Protein AF-A0A191ZHL1-F1 (afdb_monomer)

Foldseek 3Di:
DFWDDPLPAAKKWWCWKQFPVRDIDRAWTWIWHDARFKIKIWTQHHPADDDDLPDQLQPDDPVNVVRLLPIWIFMGGWDDDPQKIFDDGPFIQDDDDPDGFIWGWDDPDSFWIWTAHDVGGMIIIMGGDDDWPSLAWWWKWWDDDPQAWTKIWIDTDFKIKMKTWDDDFSPNDDDDPDDDDDPPDRSRGIKIFMDTQEAPQGQATCDISDPNCHRPHQAPQKDFDDAAQDKDAGDPPHPQDDVPTIMHIHHGSDDRISHNPD

Nearest PDB structures (foldseek):
  4qrl-assembly1_A  TM=6.773E-01  e=3.150E-03  Bacteroides uniformis ATCC 8492
  2c39-assembly4_X  TM=4.948E-01  e=1.816E+00  Saccharolobus solfataricus
  2c39-assembly2_H  TM=5.019E-01  e=2.476E+00  Saccharolobus solfataricus
  9g8n-assembly1_G  TM=4.646E-01  e=3.942E+00  Homo sapiens

Secondary structure (DSSP, 8-state):
-PPPPGGG-EEEEEEEEEETT--EE--SEEEEEE-SS-EEEEEE-SS-----TT--GGG--HHHHHHHHT-EEEEEEEEEETTEEEEEEEEESS---SS--EEEEEESSSSEEEEEESSS-EEEEEEE-S---TTSEEEEEEPP-SSPPPEEEEEETTEEEEEEE-SS-B------SSS-------B--EEEEEEE--TTS-SEEEEESSGGGTTSBSS-SSB--PPTT-EE-PPTT-TT--TT--EEEEEE-S-SSB-S--

Organism: NCBI:txid1860122

Radius of gyration: 18.6 Å; Cα contacts (8 Å, |Δi|>4): 633; chains: 1; bounding box: 48×43×50 Å

Mean predicted aligned error: 7.88 Å

Structure (mmCIF, N/CA/C/O backbone):
data_AF-A0A191ZHL1-F1
#
_entry.id   AF-A0A191ZHL1-F1
#
loop_
_atom_site.group_PDB
_atom_site.id
_atom_site.type_symbol
_atom_site.label_atom_id
_atom_site.label_alt_id
_atom_site.label_comp_id
_atom_site.label_asym_id
_atom_site.label_entity_id
_atom_site.label_seq_id
_atom_site.pdbx_PDB_ins_code
_atom_site.Cartn_x
_atom_site.Cartn_y
_atom_site.Cartn_z
_atom_site.occupancy
_atom_site.B_iso_or_equiv
_atom_site.auth_seq_id
_atom_site.auth_comp_id
_atom_site.auth_asym_id
_atom_site.auth_atom_id
_atom_site.pdbx_PDB_model_num
ATOM 1 N N . MET A 1 1 ? -19.249 8.815 2.182 1.00 55.12 1 MET A N 1
ATOM 2 C CA . MET A 1 1 ? -18.438 7.688 1.684 1.00 55.12 1 MET A CA 1
ATOM 3 C C . MET A 1 1 ? -18.992 6.429 2.316 1.00 55.12 1 MET A C 1
ATOM 5 O O . MET A 1 1 ? -19.194 6.432 3.526 1.00 55.12 1 MET A O 1
ATOM 9 N N . SER A 1 2 ? -19.347 5.429 1.512 1.00 72.56 2 SER A N 1
ATOM 10 C CA . SER A 1 2 ? -19.652 4.084 2.009 1.00 72.56 2 SER A CA 1
ATOM 11 C C . SER A 1 2 ? -18.360 3.430 2.483 1.00 72.56 2 SER A C 1
ATOM 13 O O . SER A 1 2 ? -17.308 3.653 1.893 1.00 72.56 2 SER A O 1
ATOM 15 N N . MET A 1 3 ? -18.436 2.657 3.563 1.00 87.81 3 MET A N 1
ATOM 16 C CA . MET A 1 3 ? -17.301 1.851 4.006 1.00 87.81 3 MET A CA 1
ATOM 17 C C . MET A 1 3 ? -17.043 0.732 2.998 1.00 87.81 3 MET A C 1
ATOM 19 O O . MET A 1 3 ? -17.987 0.098 2.521 1.00 87.81 3 MET A O 1
ATOM 23 N N . VAL A 1 4 ? -15.768 0.477 2.721 1.00 94.38 4 VAL A N 1
ATOM 24 C CA . VAL A 1 4 ? -15.323 -0.690 1.963 1.00 94.38 4 VAL A CA 1
ATOM 25 C C . VAL A 1 4 ? -15.738 -1.965 2.722 1.00 94.38 4 VAL A C 1
ATOM 27 O O . VAL A 1 4 ? -15.562 -2.024 3.949 1.00 94.38 4 VAL A O 1
ATOM 30 N N . PRO A 1 5 ? -16.301 -2.988 2.044 1.00 94.62 5 PRO A N 1
ATOM 31 C CA . PRO A 1 5 ? -16.703 -4.231 2.700 1.00 94.62 5 PRO A CA 1
ATOM 32 C C . PRO A 1 5 ? -15.526 -4.946 3.381 1.00 94.62 5 PRO A C 1
ATOM 34 O O . PRO A 1 5 ? -14.429 -5.005 2.827 1.00 94.62 5 PRO A O 1
ATOM 37 N N . SER A 1 6 ? -15.769 -5.577 4.535 1.00 92.81 6 SER A N 1
ATOM 38 C CA . SER A 1 6 ? -14.749 -6.298 5.323 1.00 92.81 6 SER A CA 1
ATOM 39 C C . SER A 1 6 ? -13.950 -7.338 4.526 1.00 92.81 6 SER A C 1
ATOM 41 O O . SER A 1 6 ? -12.782 -7.576 4.819 1.00 92.81 6 SER A O 1
ATOM 43 N N . ALA A 1 7 ? -14.536 -7.923 3.475 1.00 94.00 7 ALA A N 1
ATOM 44 C CA . ALA A 1 7 ? -13.842 -8.872 2.604 1.00 94.00 7 ALA A CA 1
ATOM 45 C C . ALA A 1 7 ? -12.553 -8.290 1.995 1.00 94.00 7 ALA A C 1
ATOM 47 O O . ALA A 1 7 ? -11.570 -9.018 1.882 1.00 94.00 7 ALA A O 1
ATOM 48 N N . TYR A 1 8 ? -12.525 -6.989 1.687 1.00 95.62 8 TYR A N 1
ATOM 49 C CA . TYR A 1 8 ? -11.369 -6.294 1.112 1.00 95.62 8 TYR A CA 1
ATOM 50 C C . TYR A 1 8 ? -10.346 -5.858 2.162 1.00 95.62 8 TYR A C 1
ATOM 52 O O . TYR A 1 8 ? -9.186 -5.664 1.823 1.00 95.62 8 TYR A O 1
ATOM 60 N N . VAL A 1 9 ? -10.747 -5.693 3.425 1.00 95.56 9 VAL A N 1
ATOM 61 C CA . VAL A 1 9 ? -9.857 -5.189 4.478 1.00 95.56 9 VAL A CA 1
ATOM 62 C C . VAL A 1 9 ? -8.712 -6.178 4.715 1.00 95.56 9 VAL A C 1
ATOM 64 O O . VAL A 1 9 ? -8.912 -7.399 4.698 1.00 95.56 9 VAL A O 1
ATOM 67 N N . GLY A 1 10 ? -7.507 -5.647 4.926 1.00 95.50 10 GLY A N 1
ATOM 68 C CA . GLY A 1 10 ? -6.286 -6.423 5.153 1.00 95.50 10 GLY A CA 1
ATOM 69 C C . GLY A 1 10 ? -5.192 -6.169 4.121 1.00 95.50 10 GLY A C 1
ATOM 70 O O . GLY A 1 10 ? -5.313 -5.296 3.261 1.00 95.50 10 GLY A O 1
ATOM 71 N N . LEU A 1 11 ? -4.100 -6.923 4.259 1.00 96.88 11 LEU A N 1
ATOM 72 C CA . LEU A 1 11 ? -2.961 -6.888 3.349 1.00 96.88 11 LEU A CA 1
ATOM 73 C C . LEU A 1 11 ? -3.117 -7.939 2.250 1.00 96.88 11 LEU A C 1
ATOM 75 O O . LEU A 1 11 ? -3.203 -9.138 2.531 1.00 96.88 11 LEU A O 1
ATOM 79 N N . TRP A 1 12 ? -3.069 -7.483 1.006 1.00 98.12 12 TRP A N 1
ATOM 80 C CA . TRP A 1 12 ? -3.078 -8.290 -0.201 1.00 98.12 12 TRP A CA 1
ATOM 81 C C . TRP A 1 12 ? -1.721 -8.244 -0.895 1.00 98.12 12 TRP A C 1
ATOM 83 O O . TRP A 1 12 ? -1.078 -7.199 -1.001 1.00 98.12 12 TRP A O 1
ATOM 93 N N . ARG A 1 13 ? -1.291 -9.402 -1.388 1.00 98.12 13 ARG A N 1
ATOM 94 C CA . ARG A 1 13 ? -0.126 -9.571 -2.256 1.00 98.12 13 ARG A CA 1
ATOM 95 C C . ARG A 1 13 ? -0.605 -9.990 -3.628 1.00 98.12 13 ARG A C 1
ATOM 97 O O . ARG A 1 13 ? -1.434 -10.895 -3.719 1.00 98.12 13 ARG A O 1
ATOM 104 N N . ARG A 1 14 ? -0.073 -9.366 -4.674 1.00 98.44 14 ARG A N 1
ATOM 105 C CA . ARG A 1 14 ? -0.310 -9.834 -6.039 1.00 98.44 14 ARG A CA 1
ATOM 106 C C . ARG A 1 14 ? 0.596 -11.029 -6.292 1.00 98.44 14 ARG A C 1
ATOM 108 O O . ARG A 1 14 ? 1.811 -10.914 -6.154 1.00 98.44 14 ARG A O 1
ATOM 115 N N . ASP A 1 15 ? -0.003 -12.162 -6.624 1.00 97.94 15 ASP A N 1
ATOM 116 C CA . ASP A 1 15 ? 0.726 -13.368 -7.009 1.00 97.94 15 ASP A CA 1
ATOM 117 C C . ASP A 1 15 ? 1.012 -13.372 -8.527 1.00 97.94 15 ASP A C 1
ATOM 119 O O . ASP A 1 15 ? 2.014 -13.934 -8.960 1.00 97.94 15 ASP A O 1
ATOM 123 N N . GLU A 1 16 ? 0.152 -12.747 -9.343 1.00 97.94 16 GLU A N 1
ATOM 124 C CA . GLU A 1 16 ? 0.282 -12.702 -10.809 1.00 97.94 16 GLU A CA 1
ATOM 125 C C . GLU A 1 16 ? -0.472 -11.499 -11.401 1.00 97.94 16 GLU A C 1
ATOM 127 O O . GLU A 1 16 ? -1.562 -11.168 -10.934 1.00 97.94 16 GLU A O 1
ATOM 132 N N . LEU A 1 17 ? 0.080 -10.898 -12.457 1.00 98.19 17 LEU A N 1
ATOM 133 C CA . LEU A 1 17 ? -0.596 -10.021 -13.417 1.00 98.19 17 LEU A CA 1
ATOM 134 C C . LEU A 1 17 ? -0.480 -10.636 -14.818 1.00 98.19 17 LEU A C 1
ATOM 136 O O . LEU A 1 17 ? 0.592 -11.093 -15.210 1.00 98.19 17 LEU A O 1
ATOM 140 N N . VAL A 1 18 ? -1.560 -10.600 -15.590 1.00 98.25 18 VAL A N 1
ATOM 141 C CA . VAL A 1 18 ? -1.567 -10.846 -17.035 1.00 98.25 18 VAL A CA 1
ATOM 142 C C . VAL A 1 18 ? -2.143 -9.612 -17.718 1.00 98.25 18 VAL A C 1
ATOM 144 O O . VAL A 1 18 ? -3.284 -9.241 -17.445 1.00 98.25 18 VAL A O 1
ATOM 147 N N . ASP A 1 19 ? -1.359 -8.963 -18.577 1.00 95.88 19 ASP A N 1
ATOM 148 C CA . ASP A 1 19 ? -1.780 -7.743 -19.273 1.00 95.88 19 ASP A CA 1
ATOM 149 C C . ASP A 1 19 ? -2.663 -8.020 -20.508 1.00 95.88 19 ASP A C 1
ATOM 151 O O . ASP A 1 19 ? -2.940 -9.166 -20.875 1.00 95.88 19 ASP A O 1
ATOM 155 N N . ALA A 1 20 ? -3.087 -6.951 -21.186 1.00 93.56 20 ALA A N 1
ATOM 156 C CA . ALA A 1 20 ? -3.900 -7.008 -22.403 1.00 93.56 20 ALA A CA 1
ATOM 157 C C . ALA A 1 20 ? -3.242 -7.791 -23.558 1.00 93.56 20 ALA A C 1
ATOM 159 O O . ALA A 1 20 ? -3.928 -8.234 -24.481 1.00 93.56 20 ALA A O 1
ATOM 160 N N . GLN A 1 21 ? -1.915 -7.937 -23.550 1.00 95.56 21 GLN A N 1
ATOM 161 C CA . GLN A 1 21 ? -1.155 -8.695 -24.544 1.00 95.56 21 GLN A CA 1
ATOM 162 C C . GLN A 1 21 ? -0.951 -10.160 -24.123 1.00 95.56 21 GLN A C 1
ATOM 164 O O . GLN A 1 21 ? -0.378 -10.941 -24.886 1.00 95.56 21 GLN A O 1
ATOM 169 N N . GLY A 1 22 ? -1.435 -10.552 -22.943 1.00 95.38 22 GLY A N 1
ATOM 170 C CA . GLY A 1 22 ? -1.227 -11.877 -22.372 1.00 95.38 22 GLY A CA 1
ATOM 171 C C . GLY A 1 22 ? 0.166 -12.063 -21.769 1.00 95.38 22 GLY A C 1
ATOM 172 O O . GLY A 1 22 ? 0.557 -13.201 -21.497 1.00 95.38 22 GLY A O 1
ATOM 173 N N . VAL A 1 23 ? 0.935 -10.983 -21.583 1.00 97.06 23 VAL A N 1
ATOM 174 C CA . VAL A 1 23 ? 2.241 -11.043 -20.924 1.00 97.06 23 VAL A CA 1
ATOM 175 C C . VAL A 1 23 ? 2.014 -11.200 -19.430 1.00 97.06 23 VAL A C 1
ATOM 177 O O . VAL A 1 23 ? 1.255 -10.456 -18.814 1.00 97.06 23 VAL A O 1
ATOM 180 N N . ARG A 1 24 ? 2.683 -12.200 -18.858 1.00 97.81 24 ARG A N 1
ATOM 181 C CA . ARG A 1 24 ? 2.610 -12.526 -17.438 1.00 97.81 24 ARG A CA 1
ATOM 182 C C . ARG A 1 24 ? 3.731 -11.833 -16.667 1.00 97.81 24 ARG A C 1
ATOM 184 O O . ARG A 1 24 ? 4.894 -11.950 -17.049 1.00 97.81 24 ARG A O 1
ATOM 191 N N . ASP A 1 25 ? 3.376 -11.208 -15.551 1.00 97.88 25 ASP A N 1
ATOM 192 C CA . ASP A 1 25 ? 4.287 -10.722 -14.517 1.00 97.88 25 ASP A CA 1
ATOM 193 C C . ASP A 1 25 ? 3.936 -11.356 -13.165 1.00 97.88 25 ASP A C 1
ATOM 195 O O . ASP A 1 25 ? 2.910 -11.063 -12.555 1.00 97.88 25 ASP A O 1
ATOM 199 N N . ASP A 1 26 ? 4.821 -12.223 -12.693 1.00 97.44 26 ASP A N 1
ATOM 200 C CA . ASP A 1 26 ? 4.817 -12.812 -11.352 1.00 97.44 26 ASP A CA 1
ATOM 201 C C . ASP A 1 26 ? 6.098 -12.455 -10.576 1.00 97.44 26 ASP A C 1
ATOM 203 O O . ASP A 1 26 ? 6.469 -13.118 -9.605 1.00 97.44 26 ASP A O 1
ATOM 207 N N . THR A 1 27 ? 6.794 -11.401 -11.014 1.00 97.44 27 THR A N 1
ATOM 208 C CA . THR A 1 27 ? 8.102 -10.998 -10.48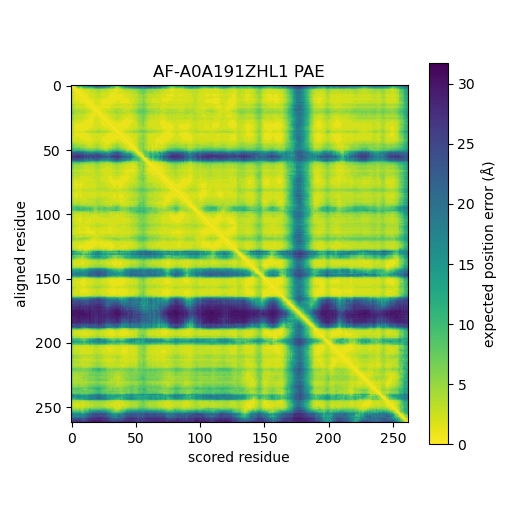5 1.00 97.44 27 THR A CA 1
ATOM 209 C C . THR A 1 27 ? 8.062 -9.673 -9.731 1.00 97.44 27 THR A C 1
ATOM 211 O O . THR A 1 27 ? 8.877 -9.466 -8.830 1.00 97.44 27 THR A O 1
ATOM 214 N N . THR A 1 28 ? 7.125 -8.782 -10.063 1.00 97.75 28 THR A N 1
ATOM 215 C CA . THR A 1 28 ? 6.908 -7.534 -9.320 1.00 97.75 28 THR A CA 1
ATOM 216 C C . THR A 1 28 ? 6.321 -7.828 -7.943 1.00 97.75 28 THR A C 1
ATOM 218 O O . THR A 1 28 ? 5.261 -8.441 -7.812 1.00 97.75 28 THR A O 1
ATOM 221 N N . GLU A 1 29 ? 6.977 -7.339 -6.893 1.00 97.94 29 GLU A N 1
ATOM 222 C CA . GLU A 1 29 ? 6.445 -7.413 -5.537 1.00 97.94 29 GLU A CA 1
ATOM 223 C C . GLU A 1 29 ? 5.381 -6.327 -5.353 1.00 97.94 29 GLU A C 1
ATOM 225 O O . GLU A 1 29 ? 5.714 -5.146 -5.260 1.00 97.94 29 GLU A O 1
ATOM 230 N N . VAL A 1 30 ? 4.110 -6.722 -5.252 1.00 98.38 30 VAL A N 1
ATOM 231 C CA . VAL A 1 30 ? 3.004 -5.783 -5.014 1.00 98.38 30 VAL A CA 1
ATOM 232 C C . VAL A 1 30 ? 2.370 -6.005 -3.649 1.00 98.38 30 VAL A C 1
ATOM 234 O O . VAL A 1 30 ? 2.116 -7.146 -3.250 1.00 98.38 30 VAL A O 1
ATOM 237 N N . TYR A 1 31 ? 2.145 -4.914 -2.924 1.00 98.50 31 TYR A N 1
ATOM 238 C CA . TYR A 1 31 ? 1.492 -4.872 -1.620 1.00 98.50 31 TYR A CA 1
ATOM 239 C C . TYR A 1 31 ? 0.325 -3.893 -1.685 1.00 98.50 31 TYR A C 1
ATOM 241 O O . TYR A 1 31 ? 0.550 -2.724 -1.977 1.00 98.50 31 TYR A O 1
ATOM 249 N N . TRP A 1 32 ? -0.879 -4.345 -1.350 1.00 98.38 32 TRP A N 1
ATOM 250 C CA . TRP A 1 32 ? -2.059 -3.496 -1.202 1.00 98.38 32 TRP A CA 1
ATOM 251 C C . TRP A 1 32 ? -2.641 -3.669 0.203 1.00 98.38 32 TRP A C 1
ATOM 253 O O . TRP A 1 32 ? -3.136 -4.740 0.552 1.00 98.38 32 TRP A O 1
ATOM 263 N N . LEU A 1 33 ? -2.579 -2.619 1.026 1.00 98.00 33 LEU A N 1
ATOM 264 C CA . LEU A 1 33 ? -3.171 -2.598 2.364 1.00 98.00 33 LEU A CA 1
ATOM 265 C C . LEU A 1 33 ? -4.431 -1.732 2.375 1.00 98.00 33 LEU A C 1
ATOM 267 O O . LEU A 1 33 ? -4.374 -0.539 2.074 1.00 98.00 33 LEU A O 1
ATOM 271 N N . GLN A 1 34 ? -5.553 -2.329 2.775 1.00 97.50 34 GLN A N 1
ATOM 272 C CA . GLN A 1 34 ? -6.883 -1.720 2.732 1.00 97.50 34 GLN A CA 1
ATOM 273 C C . GLN A 1 34 ? -7.505 -1.620 4.134 1.00 97.50 34 GLN A C 1
ATOM 275 O O . GLN A 1 34 ? -7.674 -2.644 4.798 1.00 97.50 34 GLN A O 1
ATOM 280 N N . SER A 1 35 ? -7.893 -0.412 4.569 1.00 96.06 35 SER A N 1
ATOM 281 C CA . SER A 1 35 ? -8.818 -0.188 5.702 1.00 96.06 35 SER A CA 1
ATOM 282 C C . SER A 1 35 ? -10.270 -0.072 5.215 1.00 96.06 35 SER A C 1
ATOM 284 O O . SER A 1 35 ? -10.558 -0.378 4.061 1.00 96.06 35 SER A O 1
ATOM 286 N N . HIS A 1 36 ? -11.216 0.388 6.041 1.00 94.62 36 HIS A N 1
ATOM 287 C CA . HIS A 1 36 ? -12.583 0.618 5.558 1.00 94.62 36 HIS A CA 1
ATOM 288 C C . HIS A 1 36 ? -12.744 1.891 4.714 1.00 94.62 36 HIS A C 1
ATOM 290 O O . HIS A 1 36 ? -13.761 2.033 4.034 1.00 94.62 36 HIS A O 1
ATOM 296 N N . GLY A 1 37 ? -11.791 2.822 4.764 1.00 92.88 37 GLY A N 1
ATOM 297 C CA . GLY A 1 37 ? -11.881 4.112 4.079 1.00 92.88 37 GLY A CA 1
ATOM 298 C C . GLY A 1 37 ? -10.669 4.497 3.236 1.00 92.88 37 GLY A C 1
ATOM 299 O O . GLY A 1 37 ? -10.840 5.241 2.272 1.00 92.88 37 GLY A O 1
ATOM 300 N N . LEU A 1 38 ? -9.467 4.015 3.564 1.00 97.44 38 LEU A N 1
ATOM 301 C CA . LEU A 1 38 ? -8.229 4.349 2.858 1.00 97.44 38 LEU A CA 1
ATOM 302 C C . LEU A 1 38 ? -7.475 3.093 2.425 1.00 97.44 38 LEU A C 1
ATOM 304 O O . LEU A 1 38 ? -7.625 2.021 3.013 1.00 97.44 38 LEU A O 1
ATOM 308 N N . TYR A 1 39 ? -6.614 3.250 1.427 1.00 98.06 39 TYR A N 1
ATOM 309 C CA . TYR A 1 39 ? -5.664 2.221 1.030 1.00 98.06 39 TYR A CA 1
ATOM 310 C C . TYR A 1 39 ? -4.306 2.806 0.652 1.00 98.06 39 TYR A C 1
ATOM 312 O O . TYR A 1 39 ? -4.185 3.998 0.350 1.00 98.06 39 TYR A O 1
ATOM 320 N N . VAL A 1 40 ? -3.302 1.932 0.641 1.00 98.44 40 VAL A N 1
ATOM 321 C CA . VAL A 1 40 ? -1.984 2.176 0.049 1.00 98.44 40 VAL A CA 1
ATOM 322 C C . VAL A 1 40 ? -1.588 0.953 -0.782 1.00 98.44 40 VAL A C 1
ATOM 324 O O . VAL A 1 40 ? -1.764 -0.176 -0.323 1.00 98.44 40 VAL 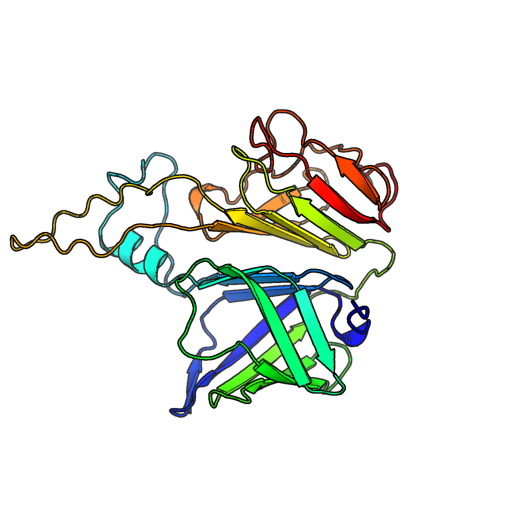A O 1
ATOM 327 N N . ASP A 1 41 ? -1.061 1.190 -1.982 1.00 98.25 41 ASP A N 1
ATOM 328 C CA . ASP A 1 41 ? -0.523 0.202 -2.923 1.00 98.25 41 ASP A CA 1
ATOM 329 C C . ASP A 1 41 ? 0.953 0.525 -3.231 1.00 98.25 41 ASP A C 1
ATOM 331 O O . ASP A 1 41 ? 1.303 1.677 -3.500 1.00 98.25 41 ASP A O 1
ATOM 335 N N . LEU A 1 42 ? 1.828 -0.478 -3.156 1.00 97.88 42 LEU A N 1
ATOM 336 C CA . LEU A 1 42 ? 3.265 -0.376 -3.427 1.00 97.88 42 LEU A CA 1
ATOM 337 C C . LEU A 1 42 ? 3.679 -1.475 -4.400 1.00 97.88 42 LEU A C 1
ATOM 339 O O . LEU A 1 42 ? 3.502 -2.654 -4.088 1.00 97.88 42 LEU A O 1
ATOM 343 N N . ARG A 1 43 ? 4.306 -1.100 -5.520 1.00 97.25 43 ARG A N 1
ATOM 344 C CA . ARG A 1 43 ? 4.774 -2.020 -6.564 1.00 97.25 43 ARG A CA 1
ATOM 345 C C . ARG A 1 43 ? 6.274 -1.861 -6.782 1.00 97.25 43 ARG A C 1
ATOM 347 O O . ARG A 1 43 ? 6.759 -0.825 -7.241 1.00 97.25 43 ARG A O 1
ATOM 354 N N . ILE A 1 44 ? 7.015 -2.912 -6.458 1.00 95.88 44 ILE A N 1
ATOM 355 C CA . ILE A 1 44 ? 8.475 -2.941 -6.530 1.00 95.88 44 ILE A CA 1
ATOM 356 C C . ILE A 1 44 ? 8.890 -3.875 -7.675 1.00 95.88 44 ILE A C 1
ATOM 358 O O . ILE A 1 44 ? 8.669 -5.085 -7.578 1.00 95.88 44 ILE A O 1
ATOM 362 N N . PRO A 1 45 ? 9.507 -3.351 -8.751 1.00 95.12 45 PRO A N 1
ATOM 363 C CA . PRO A 1 45 ? 9.972 -4.164 -9.865 1.00 95.12 45 PRO A CA 1
ATOM 364 C C . PRO A 1 45 ? 11.064 -5.139 -9.434 1.00 95.12 45 PRO A C 1
ATOM 366 O O . PRO A 1 45 ? 11.923 -4.820 -8.602 1.00 95.12 45 PRO A O 1
ATOM 369 N N . ALA A 1 46 ? 11.107 -6.294 -10.091 1.00 95.00 46 ALA A N 1
ATOM 370 C CA . ALA A 1 46 ? 12.188 -7.254 -9.925 1.00 95.00 46 ALA A CA 1
ATOM 371 C C . ALA A 1 46 ? 13.569 -6.670 -10.291 1.00 95.00 46 ALA A C 1
ATOM 373 O O . ALA A 1 46 ? 13.705 -5.609 -10.911 1.00 95.00 46 ALA A O 1
ATOM 374 N N . GLY A 1 47 ? 14.627 -7.392 -9.913 1.00 93.06 47 GLY A N 1
ATOM 375 C CA . GLY A 1 47 ? 16.001 -7.021 -10.263 1.00 93.06 47 GLY A CA 1
ATOM 376 C C . GLY A 1 47 ? 16.491 -5.758 -9.556 1.00 93.06 47 GLY A C 1
ATOM 377 O O . GLY A 1 47 ? 17.272 -4.998 -10.131 1.00 93.06 47 GLY A O 1
ATOM 378 N N . ARG A 1 48 ? 16.023 -5.521 -8.323 1.00 90.56 48 ARG A N 1
ATOM 379 C CA . ARG A 1 48 ? 16.471 -4.401 -7.496 1.00 90.56 48 ARG A CA 1
ATOM 380 C C . ARG A 1 48 ? 17.992 -4.426 -7.313 1.00 90.56 48 ARG A C 1
ATOM 382 O O . ARG A 1 48 ? 18.518 -5.428 -6.824 1.00 90.56 48 ARG A O 1
ATOM 389 N N . PRO A 1 49 ? 18.701 -3.342 -7.666 1.00 88.56 49 PRO A N 1
ATOM 390 C CA . PRO A 1 49 ? 20.128 -3.241 -7.408 1.00 88.56 49 PRO A CA 1
ATOM 391 C C . PRO A 1 49 ? 20.405 -2.873 -5.937 1.00 88.56 49 PRO A C 1
ATOM 393 O O . PRO A 1 49 ? 19.501 -2.489 -5.193 1.00 88.56 49 PRO A O 1
ATOM 396 N N . ASP A 1 50 ? 21.656 -3.018 -5.498 1.00 84.88 50 ASP A N 1
ATOM 397 C CA . ASP A 1 50 ? 22.056 -2.742 -4.113 1.00 84.88 50 ASP A CA 1
ATOM 398 C C . ASP A 1 50 ? 22.185 -1.232 -3.855 1.00 84.88 50 ASP A C 1
ATOM 400 O O . ASP A 1 50 ? 23.105 -0.577 -4.347 1.00 84.88 50 ASP A O 1
ATOM 404 N N . PHE A 1 51 ? 21.264 -0.675 -3.066 1.00 80.88 51 PHE A N 1
ATOM 405 C CA . PHE A 1 51 ? 21.279 0.737 -2.689 1.00 80.88 51 PHE A CA 1
ATOM 406 C C . PHE A 1 51 ? 22.116 0.950 -1.431 1.00 80.88 51 PHE A C 1
ATOM 408 O O . PHE A 1 51 ? 21.840 0.374 -0.380 1.00 80.88 51 PHE A O 1
ATOM 415 N N . ARG A 1 52 ? 23.102 1.848 -1.509 1.00 71.25 52 ARG A N 1
ATOM 416 C CA . ARG A 1 52 ? 23.965 2.191 -0.374 1.00 71.25 52 ARG A CA 1
ATOM 417 C C . ARG A 1 52 ? 23.537 3.495 0.299 1.00 71.25 52 ARG A C 1
ATOM 419 O O . ARG A 1 52 ? 23.158 4.452 -0.370 1.00 71.25 52 ARG A O 1
ATOM 426 N N . LEU A 1 53 ? 23.656 3.533 1.630 1.00 60.59 53 LEU A N 1
ATOM 427 C CA . LEU A 1 53 ? 23.281 4.676 2.478 1.00 60.59 53 LEU A CA 1
ATOM 428 C C . LEU A 1 53 ? 24.048 5.976 2.160 1.00 60.59 53 LEU A C 1
ATOM 430 O O . LEU A 1 53 ? 23.568 7.063 2.469 1.00 60.59 53 LEU A O 1
ATOM 434 N N . ASP A 1 54 ? 25.244 5.873 1.579 1.00 58.25 54 ASP A N 1
ATOM 435 C CA . ASP A 1 54 ? 26.125 6.998 1.249 1.00 58.25 54 ASP A CA 1
ATOM 436 C C . ASP A 1 54 ? 25.848 7.618 -0.127 1.00 58.25 54 ASP A C 1
ATOM 438 O O . ASP A 1 54 ? 26.424 8.656 -0.464 1.00 58.25 54 ASP A O 1
ATOM 442 N N . TRP A 1 55 ? 24.940 7.038 -0.916 1.00 56.56 55 TRP A N 1
ATOM 443 C CA . TRP A 1 55 ? 24.530 7.632 -2.179 1.00 56.56 55 TRP A CA 1
ATOM 444 C C . TRP A 1 55 ? 23.489 8.716 -1.941 1.00 56.56 55 TRP A C 1
ATOM 446 O O . TRP A 1 55 ? 22.283 8.473 -1.888 1.00 56.56 55 TRP A O 1
ATOM 456 N N . LEU A 1 56 ? 23.973 9.959 -1.869 1.00 52.38 56 LEU A N 1
ATOM 457 C CA . LEU A 1 56 ? 23.136 11.094 -2.226 1.00 52.38 56 LEU A CA 1
ATOM 458 C C . LEU A 1 56 ? 22.621 10.838 -3.643 1.00 52.38 56 LEU A C 1
ATOM 460 O O . LEU A 1 56 ? 23.385 10.477 -4.536 1.00 52.38 56 LEU A O 1
ATOM 464 N N . VAL A 1 57 ? 21.330 11.055 -3.863 1.00 54.62 57 VAL A N 1
ATOM 465 C CA . VAL A 1 57 ? 20.661 10.742 -5.131 1.00 54.62 57 VAL A CA 1
ATOM 466 C C . VAL A 1 57 ? 21.352 11.370 -6.369 1.00 54.62 57 VAL A C 1
ATOM 468 O O . VAL A 1 57 ? 21.229 10.858 -7.481 1.00 54.62 57 VAL A O 1
ATOM 471 N N . ALA A 1 58 ? 22.166 12.412 -6.172 1.00 54.31 58 ALA A N 1
ATOM 472 C CA . ALA A 1 58 ? 22.991 13.046 -7.199 1.00 54.31 58 ALA A CA 1
ATOM 473 C C . ALA A 1 58 ? 24.105 12.154 -7.804 1.00 54.31 58 ALA A C 1
ATOM 475 O O . ALA A 1 58 ? 24.469 12.387 -8.954 1.00 54.31 58 ALA A O 1
ATOM 476 N N . ASP A 1 59 ? 24.595 11.130 -7.091 1.00 62.19 59 ASP A N 1
ATOM 477 C CA . ASP A 1 59 ? 25.646 10.198 -7.558 1.00 62.19 59 ASP A CA 1
ATOM 478 C C . ASP A 1 59 ? 25.104 8.786 -7.873 1.00 62.19 59 ASP A C 1
ATOM 480 O O . ASP A 1 59 ? 25.858 7.843 -8.123 1.00 62.19 59 ASP A O 1
ATOM 484 N N . CYS A 1 60 ? 23.776 8.627 -7.884 1.00 68.50 60 CYS A N 1
ATOM 485 C CA . CYS A 1 60 ? 23.098 7.355 -8.120 1.00 68.50 60 CYS A CA 1
ATOM 486 C C . CYS A 1 60 ? 23.424 6.806 -9.528 1.00 68.50 60 CYS A C 1
ATOM 488 O O . CYS A 1 60 ? 23.166 7.511 -10.509 1.00 68.50 60 CYS A O 1
ATOM 490 N N . PRO A 1 61 ? 23.960 5.577 -9.687 1.00 77.88 61 PRO A N 1
ATOM 491 C CA . PRO A 1 61 ? 24.314 5.031 -11.001 1.00 77.88 61 PRO A CA 1
ATOM 492 C C . PRO A 1 61 ? 23.114 4.954 -11.969 1.00 77.88 61 PRO A C 1
ATOM 494 O O . PRO A 1 61 ? 22.001 4.693 -11.517 1.00 77.88 61 PRO A O 1
ATOM 497 N N . PRO A 1 62 ? 23.301 5.092 -13.300 1.00 80.06 62 PRO A N 1
ATOM 498 C CA . PRO A 1 62 ? 22.192 5.102 -14.266 1.00 80.06 62 PRO A CA 1
ATOM 499 C C . PRO A 1 62 ? 21.202 3.938 -14.125 1.00 80.06 62 PRO A C 1
ATOM 501 O O . PRO A 1 62 ? 20.001 4.169 -14.093 1.00 80.06 62 PRO A O 1
ATOM 504 N N . HIS A 1 63 ? 21.699 2.714 -13.932 1.00 82.62 63 HIS A N 1
ATOM 505 C CA . HIS A 1 63 ? 20.857 1.526 -13.753 1.00 82.62 63 HIS A CA 1
ATOM 506 C C . HIS A 1 63 ? 20.007 1.553 -12.469 1.00 82.62 63 HIS A C 1
ATOM 508 O O . HIS A 1 63 ? 18.917 0.991 -12.442 1.00 82.62 63 HIS A O 1
ATOM 514 N N . HIS A 1 64 ? 20.468 2.227 -11.408 1.00 84.75 64 HIS A N 1
ATOM 515 C CA . HIS A 1 64 ? 19.666 2.431 -10.199 1.00 84.75 64 HIS A CA 1
ATOM 516 C C . HIS A 1 64 ? 18.548 3.433 -10.455 1.00 84.75 64 HIS A C 1
ATOM 518 O O . HIS A 1 64 ? 17.422 3.211 -10.025 1.00 84.75 64 HIS A O 1
ATOM 524 N N . ARG A 1 65 ? 18.842 4.515 -11.186 1.00 80.06 65 ARG A N 1
ATOM 525 C CA . ARG A 1 65 ? 17.832 5.513 -11.561 1.00 80.06 65 ARG A CA 1
ATOM 526 C C . ARG A 1 65 ? 16.756 4.910 -12.455 1.00 80.06 65 ARG A C 1
ATOM 528 O O . ARG A 1 65 ? 15.576 5.153 -12.233 1.00 80.06 65 ARG A O 1
ATOM 535 N N . GLU A 1 66 ? 17.169 4.095 -13.420 1.00 83.19 66 GLU A N 1
ATOM 536 C CA . GLU A 1 66 ? 16.264 3.350 -14.291 1.00 83.19 66 GLU A CA 1
ATOM 537 C C . GLU A 1 66 ? 15.369 2.412 -13.475 1.00 83.19 66 GLU A C 1
ATOM 539 O O . GLU A 1 66 ? 14.151 2.438 -13.633 1.00 83.19 66 GLU A O 1
ATOM 544 N N . TRP A 1 67 ? 15.942 1.648 -12.537 1.00 88.25 67 TRP A N 1
ATOM 545 C CA . TRP A 1 67 ? 15.150 0.790 -11.659 1.00 88.25 67 TRP A CA 1
ATOM 546 C C . TRP A 1 67 ? 14.164 1.595 -10.800 1.00 88.25 67 TRP A C 1
ATOM 548 O O . TRP A 1 67 ? 12.983 1.256 -10.765 1.00 88.25 67 TRP A O 1
ATOM 558 N N . LEU A 1 68 ? 14.611 2.699 -10.183 1.00 84.69 68 LEU A N 1
ATOM 559 C CA . LEU A 1 68 ? 13.743 3.577 -9.390 1.00 84.69 68 LEU A CA 1
ATOM 560 C C . LEU A 1 68 ? 12.579 4.121 -10.226 1.00 84.69 68 LEU A C 1
ATOM 562 O O . LEU A 1 68 ? 11.473 4.240 -9.707 1.00 84.69 68 LEU A O 1
ATOM 566 N N . SER A 1 69 ? 12.823 4.444 -11.502 1.00 82.44 69 SER A N 1
ATOM 567 C CA . SER A 1 69 ? 11.814 5.022 -12.400 1.00 82.44 69 SER A CA 1
ATOM 568 C C . SER A 1 69 ? 10.726 4.041 -12.833 1.00 82.44 69 SER A C 1
ATOM 570 O O . SER A 1 69 ? 9.679 4.479 -13.294 1.00 82.44 69 SER A O 1
ATOM 572 N N . ARG A 1 70 ? 10.961 2.732 -12.671 1.00 87.38 70 ARG A N 1
ATOM 573 C CA . ARG A 1 70 ? 9.980 1.678 -12.965 1.00 87.38 70 ARG A CA 1
ATOM 574 C C . ARG A 1 70 ? 9.084 1.340 -11.778 1.00 87.38 70 ARG A C 1
ATOM 576 O O . ARG A 1 70 ? 8.174 0.538 -11.935 1.00 87.38 70 ARG A O 1
ATOM 583 N N . GLN A 1 71 ? 9.372 1.873 -10.591 1.00 89.50 71 GLN A N 1
ATOM 584 C CA . GLN A 1 71 ? 8.523 1.639 -9.426 1.00 89.50 71 GLN A CA 1
ATOM 585 C C . GLN A 1 71 ? 7.161 2.291 -9.630 1.00 89.50 71 GLN A C 1
ATOM 587 O O . GLN A 1 71 ? 7.070 3.392 -10.167 1.00 89.50 71 GLN A O 1
ATOM 592 N N . GLU A 1 72 ? 6.116 1.642 -9.139 1.00 92.06 72 GLU A N 1
ATOM 593 C CA . GLU A 1 72 ? 4.761 2.181 -9.151 1.00 92.06 72 GLU A CA 1
ATOM 594 C C . GLU A 1 72 ? 4.172 2.087 -7.743 1.00 92.06 72 GLU A C 1
ATOM 596 O O . GLU A 1 72 ? 4.683 1.394 -6.860 1.00 92.06 72 GLU A O 1
ATOM 601 N N . GLY A 1 73 ? 3.088 2.804 -7.516 1.00 93.25 73 GLY A N 1
ATOM 602 C CA . GLY A 1 73 ? 2.374 2.762 -6.255 1.00 93.25 73 GLY A CA 1
ATOM 603 C C . GLY A 1 73 ? 1.545 4.013 -6.084 1.00 93.25 73 GLY A C 1
ATOM 604 O O . GLY A 1 73 ? 1.805 5.046 -6.700 1.00 93.25 73 GLY A O 1
ATOM 605 N N . PHE A 1 74 ? 0.513 3.906 -5.270 1.00 94.25 74 PHE A N 1
ATOM 606 C CA . PHE A 1 74 ? -0.475 4.956 -5.114 1.00 94.25 74 PHE A CA 1
ATOM 607 C C . PHE A 1 74 ? -1.242 4.763 -3.809 1.00 94.25 74 PHE A C 1
ATOM 609 O O . PHE A 1 74 ? -1.159 3.728 -3.148 1.00 94.25 74 PHE A O 1
ATOM 616 N N . ALA A 1 75 ? -1.968 5.789 -3.388 1.00 96.00 75 ALA A N 1
ATOM 617 C CA . ALA A 1 75 ? -2.784 5.732 -2.184 1.00 96.00 75 ALA A CA 1
ATOM 618 C C . ALA A 1 75 ? -4.016 6.615 -2.327 1.00 96.00 75 ALA A C 1
ATOM 620 O O . ALA A 1 75 ? -3.984 7.636 -3.017 1.00 96.00 75 ALA A O 1
ATOM 621 N N . GLY A 1 76 ? -5.091 6.255 -1.634 1.00 95.44 76 GLY A N 1
ATOM 622 C CA . GLY A 1 76 ? -6.308 7.055 -1.639 1.00 95.44 76 GLY A CA 1
ATOM 623 C C . GLY A 1 76 ? -7.521 6.309 -1.109 1.00 95.44 76 GLY A C 1
ATOM 624 O O . GLY A 1 76 ? -7.444 5.671 -0.059 1.00 95.44 76 GLY A O 1
ATOM 625 N N . VAL A 1 77 ? -8.648 6.432 -1.812 1.00 96.56 77 VAL A N 1
ATOM 626 C CA . VAL A 1 77 ? -9.951 5.864 -1.428 1.00 96.56 77 VAL A CA 1
ATOM 627 C C . VAL A 1 77 ? -10.385 4.816 -2.440 1.00 96.56 77 VAL A C 1
ATOM 629 O O . VAL A 1 77 ? -10.321 5.048 -3.644 1.00 96.56 77 VAL A O 1
ATOM 632 N N . LEU A 1 78 ? -10.878 3.685 -1.948 1.00 97.06 78 LEU A N 1
ATOM 633 C CA . LEU A 1 78 ? -11.516 2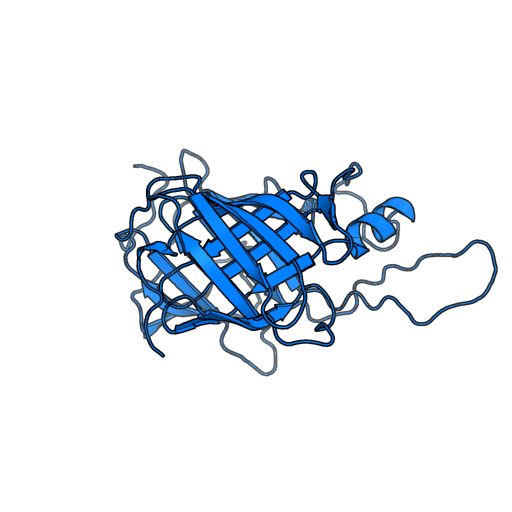.675 -2.780 1.00 97.06 78 LEU A CA 1
ATOM 634 C C . LEU A 1 78 ? -13.037 2.838 -2.701 1.00 97.06 78 LEU A C 1
ATOM 636 O O . LEU A 1 78 ? -13.611 2.749 -1.616 1.00 97.06 78 LEU A O 1
ATOM 640 N N . ASP A 1 79 ? -13.686 3.069 -3.841 1.00 96.56 79 ASP A N 1
ATOM 641 C CA . ASP A 1 79 ? -15.145 2.986 -3.956 1.00 96.56 79 ASP A CA 1
ATOM 642 C C . ASP A 1 79 ? -15.542 1.600 -4.471 1.00 96.56 79 ASP A C 1
ATOM 644 O O . ASP A 1 79 ? -15.002 1.131 -5.475 1.00 96.56 79 ASP A O 1
ATOM 648 N N . VAL A 1 80 ? -16.476 0.944 -3.779 1.00 96.88 80 VAL A N 1
ATOM 649 C CA . VAL A 1 80 ? -16.937 -0.415 -4.103 1.00 96.88 80 VAL A CA 1
ATOM 650 C C . VAL A 1 80 ? -18.444 -0.405 -4.326 1.00 96.88 80 VAL A C 1
ATOM 652 O O . VAL A 1 80 ? -19.217 -0.068 -3.426 1.00 96.88 80 VAL A O 1
ATOM 655 N N . GLN A 1 81 ? -18.866 -0.821 -5.519 1.00 95.75 81 GLN A N 1
ATOM 656 C CA . GLN A 1 81 ? -20.265 -0.927 -5.928 1.00 95.75 81 GLN A CA 1
ATOM 657 C C . GLN A 1 81 ? -20.544 -2.333 -6.472 1.00 95.75 81 GLN A C 1
ATOM 659 O O . GLN A 1 81 ? -20.363 -2.612 -7.656 1.00 95.75 81 GLN A O 1
ATOM 664 N N . GLY A 1 82 ? -20.995 -3.233 -5.595 1.00 95.00 82 GLY A N 1
ATOM 665 C CA . GLY A 1 82 ? -21.106 -4.651 -5.936 1.00 95.00 82 GLY A CA 1
ATOM 666 C C . GLY A 1 82 ? -19.716 -5.267 -6.093 1.00 95.00 82 GLY A C 1
ATOM 667 O O . GLY A 1 82 ? -18.951 -5.271 -5.135 1.00 95.00 82 GLY A O 1
ATOM 668 N N . ASP A 1 83 ? -19.411 -5.767 -7.288 1.00 95.44 83 ASP A N 1
ATOM 669 C CA . ASP A 1 83 ? -18.096 -6.289 -7.680 1.00 95.44 83 ASP A CA 1
ATOM 670 C C . ASP A 1 83 ? -17.204 -5.230 -8.349 1.00 95.44 83 ASP A C 1
ATOM 672 O O . ASP A 1 83 ? -16.027 -5.488 -8.584 1.00 95.44 83 ASP A O 1
ATOM 676 N N . LEU A 1 84 ? -17.746 -4.051 -8.675 1.00 97.56 84 LEU A N 1
ATOM 677 C CA . LEU A 1 84 ? -17.009 -2.978 -9.331 1.00 97.56 84 LEU A CA 1
ATOM 678 C C . LEU A 1 84 ? -16.248 -2.140 -8.303 1.00 97.56 84 LEU A C 1
ATOM 680 O O . LEU A 1 84 ? -16.836 -1.584 -7.373 1.00 97.56 84 LEU A O 1
ATOM 684 N N . CYS A 1 85 ? -14.954 -1.996 -8.538 1.00 97.62 85 CYS A N 1
ATOM 685 C CA . CYS A 1 85 ? -14.025 -1.218 -7.743 1.00 97.62 85 CYS A CA 1
ATOM 686 C C . CYS A 1 85 ?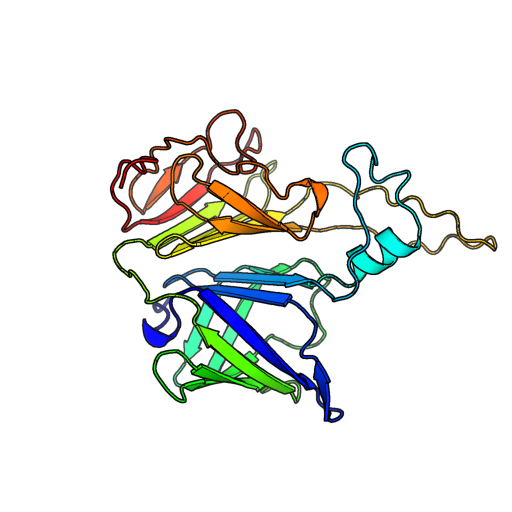 -13.504 -0.023 -8.549 1.00 97.62 85 CYS A C 1
ATOM 688 O O . CYS A 1 85 ? -13.192 -0.139 -9.737 1.00 97.62 85 CYS A O 1
ATOM 690 N N . HIS A 1 86 ? -13.416 1.132 -7.894 1.00 97.06 86 HIS A N 1
ATOM 691 C CA . HIS A 1 86 ? -12.800 2.341 -8.432 1.00 97.06 86 HIS A CA 1
ATOM 692 C C . HIS A 1 86 ? -11.785 2.880 -7.424 1.00 97.06 86 HIS A C 1
ATOM 694 O O . HIS A 1 86 ? -12.151 3.362 -6.346 1.00 97.06 86 HIS A O 1
ATOM 700 N N . TRP A 1 87 ? -10.509 2.807 -7.793 1.00 96.19 87 TRP A N 1
ATOM 701 C CA . TRP A 1 87 ? -9.401 3.319 -7.000 1.00 96.19 87 TRP A CA 1
ATOM 702 C C . TRP A 1 87 ? -9.229 4.810 -7.283 1.00 96.19 87 TRP A C 1
ATOM 704 O O . TRP A 1 87 ? -8.696 5.228 -8.309 1.00 96.19 87 TRP A O 1
ATOM 714 N N . GLN A 1 88 ? -9.682 5.640 -6.348 1.00 94.62 88 GLN A N 1
ATOM 715 C CA . GLN A 1 88 ? -9.448 7.079 -6.388 1.00 94.62 88 GLN A CA 1
ATOM 716 C C . GLN A 1 88 ? -8.071 7.350 -5.786 1.00 94.62 88 GLN A C 1
ATOM 718 O O . GLN A 1 88 ? -7.862 7.154 -4.587 1.00 94.62 88 GLN A O 1
ATOM 723 N N . ARG A 1 89 ? -7.121 7.747 -6.635 1.00 91.81 89 ARG A N 1
ATOM 724 C CA . ARG A 1 89 ? -5.715 7.946 -6.268 1.00 91.81 89 ARG A CA 1
ATOM 725 C C . ARG A 1 89 ? -5.481 9.396 -5.834 1.00 91.81 89 ARG A C 1
ATOM 727 O O . ARG A 1 89 ? -5.478 10.303 -6.662 1.00 91.81 89 ARG A O 1
ATOM 734 N N . ASP A 1 90 ? -5.292 9.606 -4.533 1.00 89.62 90 ASP A N 1
ATOM 735 C CA . ASP A 1 90 ? -4.905 10.907 -3.963 1.00 89.62 90 ASP A CA 1
ATOM 736 C C . ASP A 1 90 ? -3.406 11.183 -4.153 1.00 89.62 90 ASP A C 1
ATOM 738 O O . ASP A 1 90 ? -2.979 12.332 -4.263 1.00 89.62 90 ASP A O 1
ATOM 742 N N . LEU A 1 91 ? -2.611 10.112 -4.132 1.00 89.06 91 LEU A N 1
ATOM 743 C CA . LEU A 1 91 ? -1.162 10.099 -4.279 1.00 89.06 91 LEU A CA 1
ATOM 744 C C . LEU A 1 91 ? -0.802 9.052 -5.324 1.00 89.06 91 LEU A C 1
ATOM 746 O O . LEU A 1 91 ? -1.321 7.940 -5.261 1.00 89.06 91 LEU A O 1
ATOM 750 N N . ASP A 1 92 ? 0.111 9.389 -6.228 1.00 88.12 92 ASP A N 1
ATOM 751 C CA . ASP A 1 92 ? 0.625 8.473 -7.245 1.00 88.12 92 ASP A CA 1
ATOM 752 C C . ASP A 1 92 ? 2.141 8.666 -7.370 1.00 88.12 92 ASP A C 1
ATOM 754 O O . ASP A 1 92 ? 2.639 9.797 -7.347 1.00 88.12 92 ASP A O 1
ATOM 758 N N . LEU A 1 93 ? 2.875 7.556 -7.417 1.00 84.31 93 LEU A N 1
ATOM 759 C CA . LEU A 1 93 ? 4.322 7.544 -7.608 1.00 84.31 93 LEU A CA 1
ATOM 760 C C . LEU A 1 93 ? 4.681 7.874 -9.060 1.00 84.31 93 LEU A C 1
ATOM 762 O O . LEU A 1 93 ? 5.746 8.437 -9.319 1.00 84.31 93 LEU A O 1
ATOM 766 N N . GLN A 1 94 ? 3.786 7.536 -9.989 1.00 81.50 94 GLN A N 1
ATOM 767 C CA . GLN A 1 94 ? 3.909 7.824 -11.409 1.00 81.50 94 GLN A CA 1
ATOM 768 C C . GLN A 1 94 ? 2.875 8.878 -11.828 1.00 81.50 94 GLN A C 1
ATOM 770 O O . GLN A 1 94 ? 1.871 9.103 -11.150 1.00 81.50 94 GLN A O 1
ATOM 775 N N . PRO A 1 95 ? 3.089 9.579 -12.953 1.00 77.81 95 PRO A N 1
ATOM 776 C CA . PRO A 1 95 ? 2.042 10.403 -13.533 1.00 77.81 95 PRO A CA 1
ATOM 777 C C . PRO A 1 95 ? 0.772 9.569 -13.779 1.00 77.81 95 PRO A C 1
ATOM 779 O O . PRO A 1 95 ? 0.890 8.420 -14.211 1.00 77.81 95 PRO A O 1
ATOM 782 N N . PRO A 1 96 ? -0.429 10.139 -13.571 1.00 73.81 96 PRO A N 1
ATOM 783 C CA . PRO A 1 96 ? -1.673 9.424 -13.819 1.00 73.81 96 PRO A CA 1
ATOM 784 C C . PRO A 1 96 ? -1.721 8.838 -15.232 1.00 73.81 96 PRO A C 1
ATOM 786 O O . PRO A 1 96 ? -1.356 9.502 -16.208 1.00 73.81 96 PRO A O 1
ATOM 789 N N . GLY A 1 97 ? -2.197 7.597 -15.330 1.00 75.75 97 GLY A N 1
ATOM 790 C CA . GLY A 1 97 ? -2.422 6.923 -16.604 1.00 75.75 97 GLY A CA 1
ATOM 791 C C . GLY A 1 97 ? -3.535 7.569 -17.436 1.00 75.75 97 GLY A C 1
ATOM 792 O O . GLY A 1 97 ? -4.242 8.476 -17.000 1.00 75.75 97 GLY A O 1
ATOM 793 N N . ALA A 1 98 ? -3.710 7.075 -18.664 1.00 82.69 98 ALA A N 1
ATOM 794 C CA . ALA A 1 98 ? -4.726 7.583 -19.592 1.00 82.69 98 ALA A CA 1
ATOM 795 C C . ALA A 1 98 ? -6.170 7.224 -19.194 1.00 82.69 98 ALA A C 1
ATOM 797 O O . ALA A 1 98 ? -7.113 7.858 -19.667 1.00 82.69 98 ALA A O 1
ATOM 798 N N . PHE A 1 99 ? -6.339 6.206 -18.351 1.00 87.44 99 PHE A N 1
ATOM 799 C CA . PHE A 1 99 ? -7.633 5.689 -17.923 1.00 87.44 99 PHE A CA 1
ATOM 800 C C . PHE A 1 99 ? -7.759 5.763 -16.406 1.00 87.44 99 PHE A C 1
ATOM 802 O O . PHE A 1 99 ? -6.766 5.701 -15.683 1.00 87.44 99 PHE A O 1
ATOM 809 N N . GLU A 1 100 ? -8.999 5.881 -15.939 1.00 89.88 100 GLU A N 1
ATOM 810 C CA . GLU A 1 100 ? -9.311 5.721 -14.522 1.00 89.88 100 GLU A CA 1
ATOM 811 C C . GLU A 1 100 ? -8.993 4.295 -14.068 1.00 89.88 100 GLU A C 1
ATOM 813 O O . GLU A 1 100 ? -9.152 3.334 -14.824 1.00 89.88 100 GLU A O 1
ATOM 818 N N . ASP A 1 101 ? -8.591 4.163 -12.809 1.00 92.94 101 ASP A N 1
ATOM 819 C CA . ASP A 1 101 ? -8.252 2.876 -12.223 1.00 92.94 101 ASP A CA 1
ATOM 820 C C . ASP A 1 101 ? -9.521 2.149 -11.761 1.00 92.94 101 ASP A C 1
ATOM 822 O O . ASP A 1 101 ? -10.100 2.456 -10.711 1.00 92.94 101 ASP A O 1
ATOM 826 N N . ARG A 1 102 ? -10.021 1.247 -12.612 1.00 96.19 102 ARG A N 1
ATOM 827 C CA . ARG A 1 102 ? -11.280 0.528 -12.403 1.00 96.19 102 ARG A CA 1
ATOM 828 C C . ARG A 1 102 ? -11.181 -0.936 -12.790 1.00 96.19 102 ARG A C 1
ATOM 830 O O . ARG A 1 102 ? -10.886 -1.273 -13.941 1.00 96.19 102 ARG A O 1
ATOM 837 N N . GLY A 1 103 ? -11.645 -1.780 -11.882 1.00 97.19 103 GLY A N 1
ATOM 838 C CA . GLY A 1 103 ? -11.576 -3.230 -11.981 1.00 97.19 103 GLY A CA 1
ATOM 839 C C . GLY A 1 103 ? -12.798 -3.895 -11.359 1.00 97.19 103 GLY A C 1
ATOM 840 O O . GLY A 1 103 ? -13.538 -3.286 -10.585 1.00 97.19 103 GLY A O 1
ATOM 841 N N . ARG A 1 104 ? -13.039 -5.149 -11.727 1.00 98.38 104 ARG A N 1
ATOM 842 C CA . ARG A 1 104 ? -14.000 -6.040 -11.074 1.00 98.38 104 ARG A CA 1
ATOM 843 C C . ARG A 1 104 ? -13.253 -7.003 -10.179 1.00 98.38 104 ARG A C 1
ATOM 845 O O . ARG A 1 104 ? -12.291 -7.604 -10.646 1.00 98.38 104 ARG A O 1
ATOM 852 N N . ILE A 1 105 ? -13.719 -7.177 -8.947 1.00 98.44 105 ILE A N 1
ATOM 853 C CA . ILE A 1 105 ? -13.163 -8.155 -8.013 1.00 98.44 105 ILE A CA 1
ATOM 854 C C . ILE A 1 105 ? -14.115 -9.337 -7.841 1.00 98.44 105 ILE A C 1
ATOM 856 O O . ILE A 1 105 ? -15.279 -9.178 -7.473 1.00 98.44 105 ILE A O 1
ATOM 860 N N . GLU A 1 106 ? -13.579 -10.536 -8.045 1.00 98.38 106 GLU A N 1
ATOM 861 C CA . GLU A 1 106 ? -14.203 -11.811 -7.713 1.00 98.38 106 GLU A CA 1
ATOM 862 C C . GLU A 1 106 ? -13.424 -12.475 -6.571 1.00 98.38 106 GLU A C 1
ATOM 864 O O . GLU A 1 106 ? -12.254 -12.830 -6.719 1.00 98.38 106 GLU A O 1
ATOM 869 N N . PHE A 1 107 ? -14.073 -12.676 -5.424 1.00 97.75 107 PHE A N 1
ATOM 870 C CA . PHE A 1 107 ? -13.501 -13.465 -4.332 1.00 97.75 107 PHE A CA 1
ATOM 871 C C . PHE A 1 107 ? -13.687 -14.956 -4.617 1.00 97.75 107 PHE A C 1
ATOM 873 O O . PHE A 1 107 ? -14.816 -15.433 -4.723 1.00 97.75 107 PHE A O 1
ATOM 880 N N . LEU A 1 108 ? -12.580 -15.696 -4.694 1.00 97.44 108 LEU A N 1
ATOM 881 C CA . LEU A 1 108 ? -12.599 -17.155 -4.844 1.00 97.44 108 LEU A CA 1
ATOM 882 C C . LEU A 1 108 ? -12.809 -17.843 -3.491 1.00 97.44 108 LEU A C 1
ATOM 884 O O . LEU A 1 108 ? -13.482 -18.868 -3.395 1.00 97.44 108 LEU A O 1
ATOM 888 N N . ASP A 1 109 ? -12.225 -17.261 -2.444 1.00 95.19 109 ASP A N 1
ATOM 889 C CA . ASP A 1 109 ? -12.382 -17.658 -1.050 1.00 95.19 109 ASP A CA 1
ATOM 890 C C . ASP A 1 109 ? -12.055 -16.467 -0.118 1.00 95.19 109 ASP A C 1
ATOM 892 O O . ASP A 1 109 ? -12.096 -15.308 -0.526 1.00 95.19 109 ASP A O 1
ATOM 896 N N . GLN A 1 110 ? -11.779 -16.726 1.165 1.00 92.25 110 GLN A N 1
ATOM 897 C CA . GLN A 1 110 ? -11.500 -15.680 2.161 1.00 92.25 110 GLN A CA 1
ATOM 898 C C . GLN A 1 110 ? -10.133 -14.999 1.999 1.00 92.25 110 GLN A C 1
ATOM 900 O O . GLN A 1 110 ? -9.915 -13.921 2.563 1.00 92.25 110 GLN A O 1
ATOM 905 N N . VAL A 1 111 ? -9.203 -15.640 1.293 1.00 95.06 111 VAL A N 1
ATOM 906 C CA . VAL A 1 111 ? -7.820 -15.187 1.145 1.00 95.06 111 VAL A CA 1
ATOM 907 C C . VAL A 1 111 ? -7.384 -15.063 -0.309 1.00 95.06 111 VAL A C 1
ATOM 909 O O . VAL A 1 111 ? -6.309 -14.529 -0.524 1.00 95.06 111 VAL A O 1
ATOM 912 N N . HIS A 1 112 ? -8.180 -15.476 -1.293 1.00 97.44 112 HIS A N 1
ATOM 913 C CA . HIS A 1 112 ? -7.870 -15.318 -2.714 1.00 97.44 112 HIS A CA 1
ATOM 914 C C . HIS A 1 112 ? -8.954 -14.534 -3.449 1.00 97.44 112 HIS A C 1
ATOM 916 O O . HIS A 1 112 ? -10.150 -14.801 -3.300 1.00 97.44 112 HIS A O 1
ATOM 922 N N . MET A 1 113 ? -8.521 -13.616 -4.309 1.00 97.69 113 MET A N 1
ATOM 923 C CA . MET A 1 113 ? -9.402 -12.911 -5.235 1.00 97.69 113 MET A CA 1
ATOM 924 C C . MET A 1 113 ? -8.740 -12.711 -6.597 1.00 97.69 113 MET A C 1
ATOM 926 O O . MET A 1 113 ? -7.513 -12.737 -6.729 1.00 97.69 113 MET A O 1
ATOM 930 N N . ILE A 1 114 ? -9.577 -12.524 -7.608 1.00 98.62 114 ILE A N 1
ATOM 931 C CA . ILE A 1 114 ? -9.185 -12.136 -8.956 1.00 98.62 114 ILE A CA 1
ATOM 932 C C . ILE A 1 114 ? -9.701 -10.727 -9.192 1.00 98.62 114 ILE A C 1
ATOM 934 O O . ILE A 1 114 ? -10.871 -10.446 -8.946 1.00 98.62 114 ILE A O 1
ATOM 938 N N . GLU A 1 115 ? -8.834 -9.867 -9.701 1.00 98.50 115 GLU A N 1
ATOM 939 C CA . GLU A 1 115 ? -9.212 -8.573 -10.239 1.00 98.50 115 GLU A CA 1
ATOM 940 C C . GLU A 1 115 ? -9.134 -8.612 -11.767 1.00 98.50 115 GLU A C 1
ATOM 942 O O . GLU A 1 115 ? -8.217 -9.198 -12.340 1.00 98.50 115 GLU A O 1
ATOM 947 N N . THR A 1 116 ? -10.105 -8.012 -12.449 1.00 98.44 116 THR A N 1
ATOM 948 C CA . THR A 1 116 ? -10.096 -7.846 -13.908 1.00 98.44 116 THR A CA 1
ATOM 949 C C . THR A 1 116 ? -10.385 -6.401 -14.271 1.00 98.44 116 THR A C 1
ATOM 951 O O . THR A 1 116 ? -11.386 -5.841 -13.823 1.00 98.44 116 THR A O 1
ATOM 954 N N . GLY A 1 117 ? -9.541 -5.801 -15.103 1.00 96.94 117 GLY A N 1
ATOM 955 C CA . GLY A 1 117 ? -9.719 -4.420 -15.530 1.00 96.94 117 GLY A CA 1
ATOM 956 C C . GLY A 1 117 ? -10.988 -4.198 -16.353 1.00 96.94 117 GLY A C 1
ATOM 957 O O . GLY A 1 117 ? -11.437 -5.063 -17.103 1.00 96.94 117 GLY A O 1
ATOM 958 N N . THR A 1 118 ? -11.606 -3.026 -16.188 1.00 96.38 118 THR A N 1
ATOM 959 C CA . THR A 1 118 ? -12.861 -2.673 -16.892 1.00 96.38 118 THR A CA 1
ATOM 960 C C . THR A 1 118 ? -12.678 -1.671 -18.023 1.00 96.38 118 THR A C 1
ATOM 962 O O . THR A 1 118 ? -13.511 -1.608 -18.926 1.00 96.38 118 THR A O 1
ATOM 965 N N . LEU A 1 119 ? -11.609 -0.874 -17.961 1.00 92.50 119 LEU A N 1
ATOM 966 C CA . LEU A 1 119 ? -11.236 0.106 -18.986 1.00 92.50 119 LEU A CA 1
ATOM 967 C C . LEU A 1 119 ? -9.963 -0.294 -19.738 1.00 92.50 119 LEU A C 1
ATOM 969 O O . LEU A 1 119 ? -9.747 0.153 -20.862 1.00 92.50 119 LEU A O 1
ATOM 973 N N . VAL A 1 120 ? -9.140 -1.134 -19.116 1.00 90.38 120 VAL A N 1
ATOM 974 C CA . VAL A 1 120 ? -7.927 -1.721 -19.679 1.00 90.38 120 VAL A CA 1
ATOM 975 C C . VAL A 1 120 ? -8.012 -3.216 -19.424 1.00 90.38 120 VAL A C 1
ATOM 977 O O . VAL A 1 120 ? -8.326 -3.613 -18.306 1.00 90.38 120 VAL A O 1
ATOM 980 N N . ASP A 1 121 ? -7.747 -4.034 -20.436 1.00 94.31 121 ASP A N 1
ATOM 981 C CA . ASP A 1 121 ? -7.755 -5.484 -20.264 1.00 94.31 121 ASP A CA 1
ATOM 982 C C . ASP A 1 121 ? -6.539 -5.907 -19.429 1.00 94.31 121 ASP A C 1
ATOM 984 O O . ASP A 1 121 ? -5.392 -5.690 -19.816 1.00 94.31 121 ASP A O 1
ATOM 988 N N . TYR A 1 122 ? -6.791 -6.499 -18.268 1.00 96.19 122 TYR A N 1
ATOM 989 C CA . TYR A 1 122 ? -5.791 -7.180 -17.452 1.00 96.19 122 TYR A CA 1
ATOM 990 C C . TYR A 1 122 ? -6.486 -8.140 -16.491 1.00 96.19 122 TYR A C 1
ATOM 992 O O . TYR A 1 122 ? -7.672 -7.982 -16.192 1.00 96.19 122 TYR A O 1
ATOM 1000 N N . VAL A 1 123 ? -5.734 -9.108 -15.976 1.00 98.44 123 VAL A N 1
ATOM 1001 C CA . VAL A 1 123 ? -6.157 -9.983 -14.882 1.00 98.44 123 VAL A CA 1
ATOM 1002 C C . VAL A 1 123 ? -5.069 -10.001 -13.821 1.00 98.44 123 VAL A C 1
ATOM 1004 O O . VAL A 1 123 ? -3.924 -10.325 -14.121 1.00 98.44 123 VAL A O 1
ATOM 1007 N N . GLU A 1 124 ? -5.427 -9.706 -12.578 1.00 98.56 124 GLU A N 1
ATOM 1008 C CA . GLU A 1 124 ? -4.538 -9.844 -11.428 1.00 98.56 124 GLU A CA 1
ATOM 1009 C C . GLU A 1 124 ? -5.072 -10.895 -10.459 1.00 98.56 124 GLU A C 1
ATOM 1011 O O . GLU A 1 124 ? -6.275 -11.000 -10.209 1.00 98.56 124 GLU A O 1
ATOM 1016 N N . ARG A 1 125 ? -4.165 -11.688 -9.893 1.00 98.69 125 ARG A N 1
ATOM 1017 C CA . ARG A 1 125 ? -4.472 -12.653 -8.836 1.00 98.69 125 ARG A CA 1
ATOM 1018 C C . ARG A 1 125 ? -3.866 -12.169 -7.542 1.00 98.69 125 ARG A C 1
ATOM 1020 O O . ARG A 1 125 ? -2.666 -11.903 -7.472 1.00 98.69 125 ARG A O 1
ATOM 1027 N N . TRP A 1 126 ? -4.694 -12.119 -6.515 1.00 98.62 126 TRP A N 1
ATOM 1028 C CA . TRP A 1 126 ? -4.332 -11.567 -5.226 1.00 98.62 126 TRP A CA 1
ATOM 1029 C C . TRP A 1 126 ? -4.545 -12.582 -4.117 1.00 98.62 126 TRP A C 1
ATOM 1031 O O . TRP A 1 126 ? -5.522 -13.336 -4.115 1.00 98.62 126 TRP A O 1
ATOM 1041 N N . ARG A 1 127 ? -3.649 -12.541 -3.133 1.00 97.75 127 ARG A N 1
ATOM 1042 C CA . ARG A 1 127 ? -3.709 -13.360 -1.931 1.00 97.75 127 ARG A CA 1
ATOM 1043 C C . ARG A 1 127 ? -3.525 -12.526 -0.672 1.00 97.75 127 ARG A C 1
ATOM 1045 O O . ARG A 1 127 ? -2.567 -11.766 -0.544 1.00 97.75 127 ARG A O 1
ATOM 1052 N N . LYS A 1 128 ? -4.417 -12.714 0.292 1.00 95.50 128 LYS A N 1
ATOM 1053 C CA . LYS A 1 128 ? -4.362 -12.097 1.614 1.00 95.50 128 LYS A CA 1
ATOM 1054 C C . LYS A 1 128 ? -3.296 -12.787 2.466 1.00 95.50 128 LYS A C 1
ATOM 1056 O O . LYS A 1 128 ? -3.254 -14.016 2.531 1.00 95.50 128 LYS A O 1
ATOM 1061 N N . THR A 1 129 ? -2.413 -12.022 3.102 1.00 88.62 129 THR A N 1
ATOM 1062 C CA . THR A 1 129 ? -1.244 -12.580 3.814 1.00 88.62 129 THR A CA 1
ATOM 1063 C C . THR A 1 129 ? -1.521 -12.966 5.259 1.00 88.62 129 THR A C 1
ATOM 1065 O O . THR A 1 129 ? -0.911 -13.912 5.757 1.00 88.62 129 THR A O 1
ATOM 1068 N N . THR A 1 130 ? -2.428 -12.265 5.939 1.00 71.00 130 THR A N 1
ATOM 1069 C CA . THR A 1 130 ? -2.738 -12.484 7.355 1.00 71.00 130 THR A CA 1
ATOM 1070 C C . THR A 1 130 ? -4.250 -12.485 7.596 1.00 71.00 130 THR A C 1
ATOM 1072 O O . THR A 1 130 ? -4.995 -11.771 6.917 1.00 71.00 130 THR A O 1
ATOM 1075 N N . PRO A 1 131 ? -4.749 -13.283 8.562 1.00 69.06 131 PRO A N 1
ATOM 1076 C CA . PRO A 1 131 ? -6.116 -13.135 9.039 1.00 69.06 131 PRO A CA 1
ATOM 1077 C C . PRO A 1 131 ? -6.318 -11.715 9.572 1.00 69.06 131 PRO A C 1
ATOM 1079 O O . PRO A 1 131 ? -5.553 -11.239 10.413 1.00 69.06 131 PRO A O 1
ATOM 1082 N N . VAL A 1 132 ? -7.349 -11.040 9.075 1.00 75.88 132 VAL A N 1
ATOM 1083 C CA . VAL A 1 132 ? -7.641 -9.651 9.432 1.00 75.88 132 VAL A CA 1
ATOM 1084 C C . VAL A 1 132 ? -8.016 -9.575 10.908 1.00 75.88 132 VAL A C 1
ATOM 1086 O O . VAL A 1 132 ? -8.932 -10.261 11.360 1.00 75.88 132 VAL A O 1
ATOM 1089 N N . ASN A 1 133 ? -7.350 -8.699 11.659 1.00 76.88 133 ASN A N 1
ATOM 1090 C CA . ASN A 1 133 ? -7.868 -8.241 12.941 1.00 76.88 133 ASN A CA 1
ATOM 1091 C C . ASN A 1 133 ? -8.541 -6.880 12.736 1.00 76.88 133 ASN A C 1
ATOM 1093 O O . ASN A 1 133 ? -7.901 -5.839 12.871 1.00 76.88 133 ASN A O 1
ATOM 1097 N N . GLU A 1 134 ? -9.838 -6.891 12.416 1.00 73.19 134 GLU A N 1
ATOM 1098 C CA . GLU A 1 134 ? -10.638 -5.669 12.208 1.00 73.19 134 GLU A CA 1
ATOM 1099 C C . GLU A 1 134 ? -10.745 -4.810 13.484 1.00 73.19 134 GLU A C 1
ATOM 1101 O O . GLU A 1 134 ? -11.086 -3.632 13.423 1.00 73.19 134 GLU A O 1
ATOM 1106 N N . GLN A 1 135 ? -10.372 -5.352 14.651 1.00 78.94 135 GLN A N 1
ATOM 1107 C CA . GLN A 1 135 ? -10.238 -4.589 15.897 1.00 78.94 135 GLN A CA 1
ATOM 1108 C C . GLN A 1 135 ? -8.896 -3.848 16.001 1.00 78.94 135 GLN A C 1
ATOM 1110 O O . GLN A 1 135 ? -8.593 -3.257 17.031 1.00 78.94 135 GLN A O 1
ATOM 1115 N N . ARG A 1 136 ? -8.057 -3.885 14.964 1.00 87.44 136 ARG A N 1
ATOM 1116 C CA . ARG A 1 136 ? -6.778 -3.171 14.881 1.00 87.44 136 ARG A CA 1
ATOM 1117 C C . ARG A 1 136 ? -6.671 -2.480 13.533 1.00 87.44 136 ARG A C 1
ATOM 1119 O O . ARG A 1 136 ? -5.883 -2.877 12.686 1.00 87.44 136 ARG A O 1
ATOM 1126 N N . VAL A 1 137 ? -7.490 -1.453 13.340 1.00 92.06 137 VAL A N 1
ATOM 1127 C CA . VAL A 1 137 ? -7.502 -0.629 12.128 1.00 92.06 137 VAL A CA 1
ATOM 1128 C C . VAL 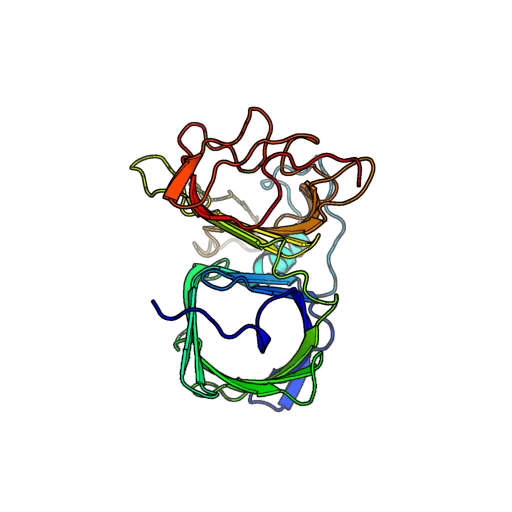A 1 137 ? -7.171 0.813 12.488 1.00 92.06 137 VAL A C 1
ATOM 1130 O O . VAL A 1 137 ? -7.695 1.361 13.460 1.00 92.06 137 VAL A O 1
ATOM 1133 N N . LEU A 1 138 ? -6.282 1.425 11.717 1.00 94.00 138 LEU A N 1
ATOM 1134 C CA . LEU A 1 138 ? -5.936 2.835 11.794 1.00 94.00 138 LEU A CA 1
ATOM 1135 C C . LEU A 1 138 ? -5.832 3.368 10.374 1.00 94.00 138 LEU A C 1
ATOM 1137 O O . LEU A 1 138 ? -5.084 2.828 9.565 1.00 94.00 138 LEU A O 1
ATOM 1141 N N . ALA A 1 139 ? -6.548 4.445 10.091 1.00 95.94 139 ALA A N 1
ATOM 1142 C CA . ALA A 1 139 ? -6.442 5.158 8.830 1.00 95.94 139 ALA A CA 1
ATOM 1143 C C . ALA A 1 139 ? -6.306 6.645 9.129 1.00 95.94 139 ALA A C 1
ATOM 1145 O O . ALA A 1 139 ? -7.086 7.204 9.907 1.00 95.94 139 ALA A O 1
ATOM 1146 N N . MET A 1 140 ? -5.306 7.288 8.536 1.00 95.12 140 MET A N 1
ATOM 1147 C CA . MET A 1 140 ? -5.038 8.706 8.739 1.00 95.12 140 MET A CA 1
ATOM 1148 C C . MET A 1 140 ? -4.719 9.373 7.410 1.00 95.12 140 MET A C 1
ATOM 1150 O O . MET A 1 140 ? -4.050 8.794 6.553 1.00 95.12 140 MET A O 1
ATOM 1154 N N . ARG A 1 141 ? -5.142 10.628 7.270 1.00 93.81 141 ARG A N 1
ATOM 1155 C CA . ARG A 1 141 ? -4.784 11.471 6.128 1.00 93.81 141 ARG A CA 1
ATOM 1156 C C . ARG A 1 141 ? -4.117 12.748 6.619 1.00 93.81 141 ARG A C 1
ATOM 1158 O O . ARG A 1 141 ? -4.586 13.362 7.577 1.00 93.81 141 ARG A O 1
ATOM 1165 N N . MET A 1 142 ? -3.028 13.159 5.978 1.00 90.50 142 MET A N 1
ATOM 1166 C CA . MET A 1 142 ? -2.374 14.428 6.288 1.00 90.50 142 MET A CA 1
ATOM 1167 C C . MET A 1 142 ? -3.280 15.583 5.847 1.00 90.50 142 MET A C 1
ATOM 1169 O O . MET A 1 142 ? -3.795 15.591 4.727 1.00 90.50 142 MET A O 1
ATOM 1173 N N . LYS A 1 143 ? -3.496 16.559 6.730 1.00 81.00 143 LYS A N 1
ATOM 1174 C CA . LYS A 1 143 ? -4.221 17.781 6.400 1.00 81.00 143 LYS A CA 1
ATOM 1175 C C . LYS A 1 143 ? -3.429 18.571 5.362 1.00 81.00 143 LYS A C 1
ATOM 1177 O O . LYS A 1 143 ? -2.269 18.902 5.623 1.00 81.00 143 LYS A O 1
ATOM 1182 N N . PRO A 1 144 ? -4.061 18.957 4.242 1.00 68.19 144 PRO A N 1
ATOM 1183 C CA . PRO A 1 144 ? -3.455 19.900 3.322 1.00 68.19 144 PRO A CA 1
ATOM 1184 C C . PRO A 1 144 ? -3.134 21.196 4.067 1.00 68.19 144 PRO A C 1
ATOM 1186 O O . PRO A 1 144 ? -3.988 21.762 4.754 1.00 68.19 144 PRO A O 1
ATOM 1189 N N . SER A 1 145 ? -1.911 21.692 3.929 1.00 66.38 145 SER A N 1
ATOM 1190 C CA . SER A 1 145 ? -1.565 23.047 4.352 1.00 66.38 145 SER A CA 1
ATOM 1191 C C . SER A 1 145 ? -0.701 23.696 3.280 1.00 66.38 145 SER A C 1
ATOM 1193 O O . SER A 1 145 ? -0.145 23.009 2.429 1.00 66.38 145 SER A O 1
ATOM 1195 N N . SER A 1 146 ? -0.541 25.020 3.322 1.00 56.19 146 SER A N 1
ATOM 1196 C CA . SER A 1 146 ? 0.326 25.731 2.369 1.00 56.19 146 SER A CA 1
ATOM 1197 C C . SER A 1 146 ? 1.796 25.284 2.415 1.00 56.19 146 SER A C 1
ATOM 1199 O O . SER A 1 146 ? 2.566 25.649 1.531 1.00 56.19 146 SER A O 1
ATOM 1201 N N . ARG A 1 147 ? 2.186 24.513 3.440 1.00 54.69 147 ARG A N 1
ATOM 1202 C CA . ARG A 1 147 ? 3.525 23.938 3.630 1.00 54.69 147 ARG A CA 1
ATOM 1203 C C . ARG A 1 147 ? 3.530 22.413 3.802 1.00 54.69 147 ARG A C 1
ATOM 1205 O O . ARG A 1 147 ? 4.607 21.835 3.755 1.00 54.69 147 ARG A O 1
ATOM 1212 N N . ALA A 1 148 ? 2.372 21.784 4.026 1.00 55.16 148 ALA A N 1
ATOM 1213 C CA . ALA A 1 148 ? 2.263 20.365 4.366 1.00 55.16 148 ALA A CA 1
ATOM 1214 C C . ALA A 1 148 ? 1.953 19.523 3.129 1.00 55.16 148 ALA A C 1
ATOM 1216 O O . ALA A 1 148 ? 1.171 19.920 2.263 1.00 55.16 148 ALA A O 1
ATOM 1217 N N . ARG A 1 149 ? 2.586 18.353 3.089 1.00 73.12 149 ARG A N 1
ATOM 1218 C CA . ARG A 1 149 ? 2.532 17.355 2.017 1.00 73.12 149 ARG A CA 1
ATOM 1219 C C . ARG A 1 149 ? 1.178 16.627 2.043 1.00 73.12 149 ARG A C 1
ATOM 1221 O O . ARG A 1 149 ? 0.518 16.577 3.078 1.00 73.12 149 ARG A O 1
ATOM 1228 N N . ALA A 1 150 ? 0.733 16.070 0.919 1.00 84.88 150 ALA A N 1
ATOM 1229 C CA . ALA A 1 150 ? -0.346 15.086 0.974 1.00 84.88 150 ALA A CA 1
ATOM 1230 C C . ALA A 1 150 ? 0.209 13.792 1.589 1.00 84.88 150 ALA A C 1
ATOM 1232 O O . ALA A 1 150 ? 1.367 13.436 1.367 1.00 84.88 150 ALA A O 1
ATOM 1233 N N . GLY A 1 151 ? -0.592 13.105 2.398 1.00 90.94 151 GLY A N 1
ATOM 1234 C CA . GLY A 1 151 ? -0.154 11.887 3.066 1.00 90.94 151 GLY A CA 1
ATOM 1235 C C . GLY A 1 151 ? -1.316 10.969 3.393 1.00 90.94 151 GLY A C 1
ATOM 1236 O O . GLY A 1 151 ? -2.366 11.436 3.834 1.00 90.94 151 GLY A O 1
ATOM 1237 N N . VAL A 1 152 ? -1.111 9.674 3.197 1.00 95.00 152 VAL A N 1
ATOM 1238 C CA . VAL A 1 152 ? -2.035 8.598 3.558 1.00 95.00 152 VAL A CA 1
ATOM 1239 C C . VAL A 1 152 ? -1.277 7.600 4.420 1.00 95.00 152 VAL A C 1
ATOM 1241 O O . VAL A 1 152 ? -0.132 7.262 4.136 1.00 95.00 152 VAL A O 1
ATOM 1244 N N . PHE A 1 153 ? -1.907 7.145 5.493 1.00 96.31 153 PHE A N 1
ATOM 1245 C CA . PHE A 1 153 ? -1.393 6.090 6.350 1.00 96.31 153 PHE A CA 1
ATOM 1246 C C . PHE A 1 153 ? -2.514 5.098 6.629 1.00 96.31 153 PHE A C 1
ATOM 1248 O O . PHE A 1 153 ? -3.625 5.503 6.986 1.00 96.31 153 PHE A O 1
ATOM 1255 N N . VAL A 1 154 ? -2.197 3.813 6.520 1.00 96.94 154 VAL A N 1
ATOM 1256 C CA . VAL A 1 154 ? -3.090 2.705 6.846 1.00 96.94 154 VAL A CA 1
ATOM 1257 C C . VAL A 1 154 ? -2.334 1.703 7.706 1.00 96.94 154 VAL A C 1
ATOM 1259 O O . VAL A 1 154 ? -1.194 1.360 7.412 1.00 96.94 154 VAL A O 1
ATOM 1262 N N . ALA A 1 155 ? -2.972 1.201 8.756 1.00 94.75 155 ALA A N 1
ATOM 1263 C CA . ALA A 1 155 ? -2.517 0.021 9.467 1.00 94.75 155 ALA A CA 1
ATOM 1264 C C . ALA A 1 155 ? -3.686 -0.913 9.763 1.00 94.75 155 ALA A C 1
ATOM 1266 O O . ALA A 1 155 ? -4.729 -0.470 10.246 1.00 94.75 155 ALA A O 1
ATOM 1267 N N . VAL A 1 156 ? -3.486 -2.205 9.515 1.00 93.25 156 VAL A N 1
ATOM 1268 C CA . VAL A 1 156 ? -4.463 -3.268 9.771 1.00 93.25 156 VAL A CA 1
ATOM 1269 C C . VAL A 1 156 ? -3.747 -4.444 10.426 1.00 93.25 156 VAL A C 1
ATOM 1271 O O . VAL A 1 156 ? -2.779 -4.973 9.888 1.00 93.25 156 VAL A O 1
ATOM 1274 N N . GLY A 1 157 ? -4.214 -4.863 11.600 1.00 90.75 157 GLY A N 1
ATOM 1275 C CA . GLY A 1 157 ? -3.565 -5.916 12.374 1.00 90.75 157 GLY A CA 1
ATOM 1276 C C . GLY A 1 157 ? -2.173 -5.501 12.847 1.00 90.75 157 GLY A C 1
ATOM 1277 O O . GLY A 1 157 ? -2.053 -4.695 13.769 1.00 90.75 157 GLY A O 1
ATOM 1278 N N . ASN A 1 158 ? -1.143 -6.094 12.242 1.00 90.38 158 ASN A N 1
ATOM 1279 C CA . ASN A 1 158 ? 0.263 -5.782 12.504 1.00 90.38 158 ASN A CA 1
ATOM 1280 C C . ASN A 1 158 ? 0.961 -5.201 11.271 1.00 90.38 158 ASN A C 1
ATOM 1282 O O . ASN A 1 158 ? 2.160 -4.968 11.329 1.00 90.38 158 ASN A O 1
ATOM 1286 N N . ASP A 1 159 ? 0.250 -4.987 10.172 1.00 93.81 159 ASP A N 1
ATOM 1287 C CA . ASP A 1 159 ? 0.798 -4.439 8.941 1.00 93.81 159 ASP A CA 1
ATOM 1288 C C . ASP A 1 159 ? 0.497 -2.940 8.887 1.00 93.81 159 ASP A C 1
ATOM 1290 O O . ASP A 1 159 ? -0.601 -2.503 9.248 1.00 93.81 159 ASP A O 1
ATOM 1294 N N . PHE A 1 160 ? 1.457 -2.143 8.425 1.00 95.81 160 PHE A N 1
ATOM 1295 C CA . PHE A 1 160 ? 1.232 -0.743 8.088 1.00 95.81 160 PHE A CA 1
ATOM 1296 C C . PHE A 1 160 ? 1.770 -0.418 6.702 1.00 95.81 160 PHE A C 1
ATOM 1298 O O . PHE A 1 160 ? 2.768 -0.976 6.248 1.00 95.81 160 PHE A O 1
ATOM 1305 N N . MET A 1 161 ? 1.127 0.547 6.059 1.00 97.94 161 MET A N 1
ATOM 1306 C CA . MET A 1 161 ? 1.615 1.195 4.858 1.00 97.94 161 MET A CA 1
ATOM 1307 C C . MET A 1 161 ? 1.385 2.700 4.942 1.00 97.94 161 MET A C 1
ATOM 1309 O O . MET A 1 161 ? 0.446 3.177 5.584 1.00 97.94 161 MET A O 1
ATOM 1313 N N . TYR A 1 162 ? 2.247 3.463 4.286 1.00 96.19 162 TYR A N 1
ATOM 1314 C CA . TYR A 1 162 ? 2.119 4.911 4.185 1.00 96.19 162 TYR A CA 1
ATOM 1315 C C . TYR A 1 162 ? 2.515 5.386 2.796 1.00 96.19 162 TYR A C 1
ATOM 1317 O O . TYR A 1 162 ? 3.347 4.765 2.144 1.00 96.19 162 TYR A O 1
ATOM 1325 N N . ALA A 1 163 ? 1.937 6.507 2.385 1.00 93.44 163 ALA A N 1
ATOM 1326 C CA . ALA A 1 163 ? 2.330 7.276 1.221 1.00 93.44 163 ALA A CA 1
ATOM 1327 C C . ALA A 1 163 ? 2.447 8.748 1.631 1.00 93.44 163 ALA A C 1
ATOM 1329 O O . ALA A 1 163 ? 1.544 9.277 2.282 1.00 93.44 163 ALA A O 1
ATOM 1330 N N . ILE A 1 164 ? 3.546 9.418 1.291 1.00 88.56 164 ILE A N 1
ATOM 1331 C CA . ILE A 1 164 ? 3.766 10.839 1.593 1.00 88.56 164 ILE A CA 1
ATOM 1332 C C . ILE A 1 164 ? 4.347 11.516 0.361 1.00 88.56 164 ILE A C 1
ATOM 1334 O O . ILE A 1 164 ? 5.416 11.135 -0.103 1.00 88.56 164 ILE A O 1
ATOM 1338 N N . ASP A 1 165 ? 3.673 12.545 -0.137 1.00 82.75 165 ASP A N 1
ATOM 1339 C CA . ASP A 1 165 ? 4.156 13.376 -1.244 1.00 82.75 165 ASP A CA 1
ATOM 1340 C C . ASP A 1 165 ? 5.506 14.039 -0.913 1.00 82.75 165 ASP A C 1
ATOM 1342 O O . ASP A 1 165 ? 5.780 14.342 0.250 1.00 82.75 165 ASP A O 1
ATOM 1346 N N . TRP A 1 166 ? 6.362 14.287 -1.905 1.00 70.06 166 TRP A N 1
ATOM 1347 C CA . TRP A 1 166 ? 7.609 15.039 -1.739 1.00 70.06 166 TRP A CA 1
ATOM 1348 C C . TRP A 1 166 ? 7.453 16.452 -2.295 1.00 70.06 166 TRP A C 1
ATOM 1350 O O . TRP A 1 166 ? 7.177 16.648 -3.475 1.00 70.06 166 TRP A O 1
ATOM 1360 N N . GLN A 1 167 ? 7.746 17.473 -1.483 1.00 52.44 167 GLN A N 1
ATOM 1361 C CA . GLN A 1 167 ? 8.015 18.800 -2.039 1.00 52.44 167 GLN A CA 1
ATOM 1362 C C . GLN A 1 167 ? 9.481 18.894 -2.467 1.00 52.44 167 GLN A C 1
ATOM 1364 O O . GLN A 1 167 ? 10.367 19.115 -1.644 1.00 52.44 167 GLN A O 1
ATOM 1369 N N . GLY A 1 168 ? 9.722 18.755 -3.769 1.00 50.41 168 GLY A N 1
ATOM 1370 C CA . GLY A 1 168 ? 11.019 18.999 -4.398 1.00 50.41 168 GLY A CA 1
ATOM 1371 C C . GLY A 1 168 ? 11.299 18.038 -5.547 1.00 50.41 168 GLY A C 1
ATOM 1372 O O . GLY A 1 168 ? 10.863 16.894 -5.527 1.00 50.41 168 GLY A O 1
ATOM 1373 N N . GLU A 1 169 ? 12.033 18.501 -6.559 1.00 41.81 169 GLU A N 1
ATOM 1374 C CA . GLU A 1 169 ? 12.677 17.586 -7.502 1.00 41.81 169 GLU A CA 1
ATOM 1375 C C . GLU A 1 169 ? 13.763 16.837 -6.732 1.00 41.81 169 GLU A C 1
ATOM 1377 O O . GLU A 1 169 ? 14.651 17.477 -6.165 1.00 41.81 169 GLU A O 1
ATOM 1382 N N . ILE A 1 170 ? 13.739 15.504 -6.729 1.00 43.69 170 ILE A N 1
ATOM 1383 C CA . ILE A 1 170 ? 14.975 14.778 -6.440 1.00 43.69 170 ILE A CA 1
ATOM 1384 C C . ILE A 1 170 ? 15.899 15.050 -7.628 1.00 43.69 170 ILE A C 1
ATOM 1386 O O . ILE A 1 170 ? 15.554 14.639 -8.740 1.00 43.69 170 ILE A O 1
ATOM 1390 N N . PRO A 1 171 ? 17.042 15.744 -7.472 1.00 37.31 171 PRO A N 1
ATOM 1391 C CA . PRO A 1 171 ? 17.918 16.012 -8.597 1.00 37.31 171 PRO A CA 1
ATOM 1392 C C . PRO A 1 171 ? 18.662 14.717 -8.931 1.00 37.31 171 PRO A C 1
ATOM 1394 O O . PRO A 1 171 ? 19.795 14.497 -8.509 1.00 37.31 171 PRO A O 1
ATOM 1397 N N . LEU A 1 172 ? 18.025 13.842 -9.702 1.00 41.59 172 LEU A N 1
ATOM 1398 C CA . LEU A 1 172 ? 18.694 12.756 -10.399 1.00 41.59 172 LEU A CA 1
ATOM 1399 C C . LEU A 1 172 ? 19.426 13.367 -11.593 1.00 41.59 172 LEU A C 1
ATOM 1401 O O . LEU A 1 172 ? 18.958 13.327 -12.727 1.00 41.59 172 LEU A O 1
ATOM 1405 N N . ARG A 1 173 ? 20.572 14.005 -11.352 1.00 38.16 173 ARG A N 1
ATOM 1406 C CA . ARG A 1 173 ? 21.407 14.495 -12.452 1.00 38.16 173 ARG A CA 1
ATOM 1407 C C . ARG A 1 173 ? 22.141 13.316 -13.085 1.00 38.16 173 ARG A C 1
ATOM 1409 O O . ARG A 1 173 ? 23.251 12.974 -12.694 1.00 38.16 173 ARG A O 1
ATOM 1416 N N . GLY A 1 174 ? 21.521 12.699 -14.085 1.00 36.75 174 GLY A N 1
ATOM 1417 C CA . GLY A 1 174 ? 22.213 11.809 -15.007 1.00 36.75 174 GLY A CA 1
ATOM 1418 C C . GLY A 1 174 ? 23.032 12.603 -16.020 1.00 36.75 174 GLY A C 1
ATOM 1419 O O . GLY A 1 174 ? 22.526 13.541 -16.625 1.00 36.75 174 GLY A O 1
ATOM 1420 N N . ARG A 1 175 ? 24.305 12.244 -16.213 1.00 31.23 175 ARG A N 1
ATOM 1421 C CA . ARG A 1 175 ? 24.986 12.528 -17.481 1.00 31.23 175 ARG A CA 1
ATOM 1422 C C . ARG A 1 175 ? 24.697 11.368 -18.422 1.00 31.23 175 ARG A C 1
ATOM 1424 O O . ARG A 1 175 ? 25.146 10.256 -18.146 1.00 31.23 175 ARG A O 1
ATOM 1431 N N . ASP A 1 176 ? 23.990 11.649 -19.506 1.00 37.31 176 ASP A N 1
ATOM 1432 C CA . ASP A 1 176 ? 23.899 10.740 -20.640 1.00 37.31 176 ASP A CA 1
ATOM 1433 C C . ASP A 1 176 ? 25.213 10.798 -21.427 1.00 37.31 176 ASP A C 1
ATOM 1435 O O . ASP A 1 176 ? 25.807 11.864 -21.638 1.00 37.31 176 ASP A O 1
ATOM 1439 N N . ILE A 1 177 ? 25.704 9.627 -21.822 1.00 43.31 177 ILE A N 1
ATOM 1440 C CA . ILE A 1 177 ? 26.726 9.508 -22.858 1.00 43.31 177 ILE A CA 1
ATOM 1441 C C . ILE A 1 177 ? 26.001 9.924 -24.142 1.00 43.31 177 ILE A C 1
ATOM 1443 O O . ILE A 1 177 ? 25.076 9.237 -24.544 1.00 43.31 177 ILE A O 1
ATOM 1447 N N . GLU A 1 178 ? 26.402 11.062 -24.718 1.00 37.22 178 GLU A N 1
ATOM 1448 C CA . GLU A 1 178 ? 25.740 11.805 -25.814 1.00 37.22 178 GLU A CA 1
ATOM 1449 C C . GLU A 1 178 ? 24.729 12.889 -25.388 1.00 37.22 178 GLU A C 1
ATOM 1451 O O . GLU A 1 178 ? 23.544 12.835 -25.674 1.00 37.22 178 GLU A O 1
ATOM 1456 N N . GLY A 1 179 ? 25.235 13.962 -24.773 1.00 34.78 179 GLY A N 1
ATOM 1457 C CA . GLY A 1 179 ? 25.081 15.332 -25.297 1.00 34.78 179 GLY A CA 1
ATOM 1458 C C . GLY A 1 179 ? 23.695 15.973 -25.507 1.00 34.78 179 GLY A C 1
ATOM 1459 O O . GLY A 1 179 ? 23.676 17.126 -25.935 1.00 34.78 179 GLY A O 1
ATOM 1460 N N . SER A 1 180 ? 22.565 15.333 -25.201 1.00 33.00 180 SER A N 1
ATOM 1461 C CA . SER A 1 180 ? 21.243 15.971 -25.231 1.00 33.00 180 SER A CA 1
ATOM 1462 C C . SER A 1 180 ? 20.577 15.888 -23.863 1.00 33.00 180 SER A C 1
ATOM 1464 O O . SER A 1 180 ? 20.207 14.814 -23.402 1.00 33.00 180 SER A O 1
ATOM 1466 N N . VAL A 1 181 ? 20.419 17.037 -23.207 1.00 39.84 181 VAL A N 1
ATOM 1467 C CA . VAL A 1 181 ? 19.613 17.162 -21.990 1.00 39.84 181 VAL A CA 1
ATOM 1468 C C . VAL A 1 181 ? 18.150 17.000 -22.399 1.00 39.84 181 VAL A C 1
ATOM 1470 O O . VAL A 1 181 ? 17.566 17.936 -22.942 1.00 39.84 181 VAL A O 1
ATOM 1473 N N . SER A 1 182 ? 17.556 15.828 -22.174 1.00 37.47 182 SER A N 1
ATOM 1474 C CA . SER A 1 182 ? 16.096 15.729 -22.162 1.00 37.47 182 SER A CA 1
ATOM 1475 C C . SER A 1 182 ? 15.602 16.220 -20.797 1.00 37.47 182 SER A C 1
ATOM 1477 O O . SER A 1 182 ? 16.073 15.780 -19.751 1.00 37.47 182 SER A O 1
ATOM 1479 N N . GLU A 1 183 ? 14.668 17.169 -20.775 1.00 38.66 183 GLU A N 1
ATOM 1480 C CA . GLU A 1 183 ? 14.039 17.694 -19.549 1.00 38.66 183 GLU A CA 1
ATOM 1481 C C . GLU A 1 183 ? 13.096 16.674 -18.857 1.00 38.66 183 GLU A C 1
ATOM 1483 O O . GLU A 1 183 ? 12.166 17.056 -18.145 1.00 38.66 183 GLU A O 1
ATOM 1488 N N . GLN A 1 184 ? 13.285 15.366 -19.053 1.00 41.12 184 GLN A N 1
ATOM 1489 C CA . GLN A 1 184 ? 12.316 14.332 -18.680 1.00 41.12 184 GLN A CA 1
ATOM 1490 C C . GLN A 1 184 ? 12.874 13.345 -17.657 1.00 41.12 184 GLN A C 1
ATOM 1492 O O . GLN A 1 184 ? 13.199 12.207 -17.971 1.00 41.12 184 GLN A O 1
ATOM 1497 N N . SER A 1 185 ? 12.959 13.781 -16.402 1.00 39.44 185 SER A N 1
ATOM 1498 C CA . SER A 1 185 ? 12.692 12.938 -15.219 1.00 39.44 185 SER A CA 1
ATOM 1499 C C . SER A 1 185 ? 12.745 13.814 -13.971 1.00 39.44 185 SER A C 1
ATOM 1501 O O . SER A 1 185 ? 13.621 13.717 -13.115 1.00 39.44 185 SER A O 1
ATOM 1503 N N . ARG A 1 186 ? 11.775 14.725 -13.859 1.00 41.25 186 ARG A N 1
ATOM 1504 C CA . ARG A 1 186 ? 11.453 15.301 -12.556 1.00 41.25 186 ARG A CA 1
ATOM 1505 C C . ARG A 1 186 ? 10.869 14.164 -11.722 1.00 41.25 186 ARG A C 1
ATOM 1507 O O . ARG A 1 186 ? 9.700 13.844 -11.903 1.00 41.25 186 ARG A O 1
ATOM 1514 N N . PHE A 1 187 ? 11.661 13.562 -10.834 1.00 47.56 187 PHE A N 1
ATOM 1515 C CA . PHE A 1 187 ? 11.120 12.774 -9.724 1.00 47.56 187 PHE A CA 1
ATOM 1516 C C . PHE A 1 187 ? 10.313 13.737 -8.843 1.00 47.56 187 PHE A C 1
ATOM 1518 O O . PHE A 1 187 ? 10.834 14.341 -7.907 1.00 47.56 187 PHE A O 1
ATOM 1525 N N . ARG A 1 188 ? 9.057 13.960 -9.230 1.00 51.34 188 ARG A N 1
ATOM 1526 C CA . ARG A 1 188 ? 7.981 14.403 -8.352 1.00 51.34 188 ARG A CA 1
ATOM 1527 C C . ARG A 1 188 ? 7.369 13.115 -7.832 1.00 51.34 188 ARG A C 1
ATOM 1529 O O . ARG A 1 188 ? 6.490 12.567 -8.477 1.00 51.34 188 ARG A O 1
ATOM 1536 N N . GLY A 1 189 ? 7.956 12.563 -6.782 1.00 65.31 189 GLY A N 1
ATOM 1537 C CA . GLY A 1 189 ? 7.527 11.279 -6.244 1.00 65.31 189 GLY A CA 1
ATOM 1538 C C . GLY A 1 189 ? 6.914 11.456 -4.871 1.00 65.31 189 GLY A C 1
ATOM 1539 O O . GLY A 1 189 ? 7.313 12.342 -4.126 1.00 65.31 189 GLY A O 1
ATOM 1540 N N . CYS A 1 190 ? 5.979 10.591 -4.514 1.00 77.75 190 CYS A N 1
ATOM 1541 C CA . CYS A 1 190 ? 5.723 10.294 -3.117 1.00 77.75 190 CYS A CA 1
ATOM 1542 C C . CYS A 1 190 ? 6.695 9.200 -2.636 1.00 77.75 190 CYS A C 1
ATOM 1544 O O . CYS A 1 190 ? 7.229 8.414 -3.415 1.00 77.75 190 CYS A O 1
ATOM 1546 N N . GLU A 1 191 ? 6.950 9.139 -1.337 1.00 87.12 191 GLU A N 1
ATOM 1547 C CA . GLU A 1 191 ? 7.503 7.942 -0.711 1.00 87.12 191 GLU A CA 1
ATOM 1548 C C . GLU A 1 191 ? 6.345 7.034 -0.332 1.00 87.12 191 GLU A C 1
ATOM 1550 O O . GLU A 1 191 ? 5.401 7.504 0.304 1.00 87.12 191 GLU A O 1
ATOM 1555 N N . ILE A 1 192 ? 6.438 5.756 -0.687 1.00 93.62 192 ILE A N 1
ATOM 1556 C CA . ILE A 1 192 ? 5.475 4.731 -0.301 1.00 93.62 192 ILE A CA 1
ATOM 1557 C C . ILE A 1 192 ? 6.232 3.616 0.402 1.00 93.62 192 ILE A C 1
ATOM 1559 O O . ILE A 1 192 ? 7.203 3.097 -0.144 1.00 93.62 192 ILE A O 1
ATOM 1563 N N . GLY A 1 193 ? 5.793 3.240 1.598 1.00 95.56 193 GLY A N 1
ATOM 1564 C CA . GLY A 1 193 ? 6.431 2.187 2.378 1.00 95.56 193 GLY A CA 1
ATOM 1565 C C . GLY A 1 193 ? 5.437 1.212 2.990 1.00 95.56 193 GLY A C 1
ATOM 1566 O O . GLY A 1 193 ? 4.296 1.568 3.279 1.00 95.56 193 GLY A O 1
ATOM 1567 N N . TYR A 1 194 ? 5.910 -0.010 3.207 1.00 97.62 194 TYR A N 1
ATOM 1568 C CA . TYR A 1 194 ? 5.243 -1.118 3.883 1.00 97.62 194 TYR A CA 1
ATOM 1569 C C . TYR A 1 194 ? 6.116 -1.623 5.037 1.00 97.62 194 TYR A C 1
ATOM 1571 O O . TYR A 1 194 ? 7.344 -1.677 4.921 1.00 97.62 194 TYR A O 1
ATOM 1579 N N . GLY A 1 195 ? 5.496 -2.005 6.152 1.00 95.69 195 GLY A N 1
ATOM 1580 C CA . GLY A 1 195 ? 6.199 -2.545 7.309 1.00 95.69 195 GLY A CA 1
ATOM 1581 C C . GLY A 1 195 ? 5.287 -3.158 8.368 1.00 95.69 195 GLY A C 1
ATOM 1582 O O . GLY A 1 195 ? 4.076 -3.263 8.176 1.00 95.69 195 GLY A O 1
ATOM 1583 N N . HIS A 1 196 ? 5.877 -3.526 9.511 1.00 91.62 196 HIS A N 1
ATOM 1584 C CA . HIS A 1 196 ? 5.178 -4.235 10.589 1.00 91.62 196 HIS A CA 1
ATOM 1585 C C . HIS A 1 196 ? 5.209 -3.535 11.960 1.00 91.62 196 HIS A C 1
ATOM 1587 O O . HIS A 1 196 ? 6.152 -2.831 12.332 1.00 91.62 196 HIS A O 1
ATOM 1593 N N . ILE A 1 197 ? 4.173 -3.801 12.756 1.00 88.38 197 ILE A N 1
ATOM 1594 C CA . ILE A 1 197 ? 3.921 -3.329 14.122 1.00 88.38 197 ILE A CA 1
ATOM 1595 C C . ILE A 1 197 ? 4.006 -4.526 15.090 1.00 88.38 197 ILE A C 1
ATOM 1597 O O . ILE A 1 197 ? 3.013 -4.940 15.681 1.00 88.38 197 ILE A O 1
ATOM 1601 N N . TRP A 1 198 ? 5.184 -5.136 15.237 1.00 79.31 198 TRP A N 1
ATOM 1602 C CA . TRP A 1 198 ? 5.378 -6.306 16.107 1.00 79.31 198 TRP A CA 1
ATOM 1603 C C . TRP A 1 198 ? 6.717 -6.250 16.851 1.00 79.31 198 TRP A C 1
ATOM 1605 O O . TRP A 1 198 ? 7.728 -5.798 16.314 1.00 79.31 198 TRP A O 1
ATOM 1615 N N . GLY A 1 199 ? 6.742 -6.850 18.047 1.00 69.50 199 GLY A N 1
ATOM 1616 C CA . GLY A 1 199 ? 7.959 -7.303 18.723 1.00 69.50 199 GLY A CA 1
ATOM 1617 C C . GLY A 1 199 ? 8.761 -6.195 19.387 1.00 69.50 199 GLY A C 1
ATOM 1618 O O . GLY A 1 199 ? 8.274 -5.095 19.619 1.00 69.50 199 GLY A O 1
ATOM 1619 N N . SER A 1 200 ? 10.029 -6.486 19.690 1.00 64.62 200 SER A N 1
ATOM 1620 C CA . SER A 1 200 ? 10.919 -5.566 20.415 1.00 64.62 200 SER A CA 1
ATOM 1621 C C . SER A 1 200 ? 11.268 -4.291 19.636 1.00 64.62 200 SER A C 1
ATOM 1623 O O . SER A 1 200 ? 11.794 -3.336 20.212 1.00 64.62 200 SER A O 1
ATOM 1625 N N . GLN A 1 201 ? 10.982 -4.261 18.332 1.00 71.44 201 GLN A N 1
ATOM 1626 C CA . GLN A 1 201 ? 11.163 -3.110 17.457 1.00 71.44 201 GLN A CA 1
ATOM 1627 C C . GLN A 1 201 ? 9.944 -2.980 16.528 1.00 71.44 201 GLN A C 1
ATOM 1629 O O . GLN A 1 201 ? 10.011 -3.432 15.391 1.00 71.44 201 GLN A O 1
ATOM 1634 N N . PRO A 1 202 ? 8.830 -2.378 16.980 1.00 84.25 202 PRO A N 1
ATOM 1635 C CA . PRO A 1 202 ? 7.690 -2.137 16.107 1.00 84.25 202 PRO A CA 1
ATOM 1636 C C . PRO A 1 202 ? 7.983 -0.970 15.154 1.00 84.25 202 PRO A C 1
ATOM 1638 O O . PRO A 1 202 ? 8.930 -0.198 15.360 1.00 84.25 202 PRO A O 1
ATOM 1641 N N . TRP A 1 203 ? 7.123 -0.819 14.146 1.00 92.31 203 TRP A N 1
ATOM 1642 C CA . TRP A 1 203 ? 7.167 0.251 13.147 1.00 92.31 203 TRP A CA 1
ATOM 1643 C C . TRP A 1 203 ? 8.361 0.175 12.197 1.00 92.31 203 TRP A C 1
ATOM 1645 O O . TRP A 1 203 ? 8.847 1.209 11.745 1.00 92.31 203 TRP A O 1
ATOM 1655 N N . ILE A 1 204 ? 8.861 -1.024 11.909 1.00 93.06 204 ILE A N 1
ATOM 1656 C CA . ILE A 1 204 ? 9.988 -1.205 10.988 1.00 93.06 204 ILE A CA 1
ATOM 1657 C C . ILE A 1 204 ? 9.474 -1.236 9.557 1.00 93.06 204 ILE A C 1
ATOM 1659 O O . ILE A 1 204 ? 8.560 -1.995 9.245 1.00 93.06 204 ILE A O 1
ATOM 1663 N N . ILE A 1 205 ? 10.073 -0.403 8.709 1.00 94.69 205 ILE A N 1
ATOM 1664 C CA . ILE A 1 205 ? 9.814 -0.368 7.270 1.00 94.69 205 ILE A CA 1
ATOM 1665 C C . ILE A 1 205 ? 10.549 -1.549 6.635 1.00 94.69 205 ILE A C 1
ATOM 1667 O O . ILE A 1 205 ? 11.770 -1.649 6.746 1.00 94.69 205 ILE A O 1
ATOM 1671 N N . GLU A 1 206 ? 9.827 -2.440 5.968 1.00 94.81 206 GLU A N 1
ATOM 1672 C CA . GLU A 1 206 ? 10.403 -3.619 5.309 1.00 94.81 206 GLU A CA 1
ATOM 1673 C C . GLU A 1 206 ? 10.581 -3.450 3.810 1.00 94.81 206 GLU A C 1
ATOM 1675 O O . GLU A 1 206 ? 11.478 -4.058 3.220 1.00 94.81 206 GLU A O 1
ATOM 1680 N N . ARG A 1 207 ? 9.700 -2.665 3.192 1.00 95.94 207 ARG A N 1
ATOM 1681 C CA . ARG A 1 207 ? 9.723 -2.356 1.766 1.00 95.94 207 ARG A CA 1
ATOM 1682 C C . ARG A 1 207 ? 9.405 -0.889 1.561 1.00 95.94 207 ARG A C 1
ATOM 1684 O O . ARG A 1 207 ? 8.522 -0.357 2.230 1.00 95.94 207 ARG A O 1
ATOM 1691 N N . SER A 1 208 ? 10.105 -0.238 0.644 1.00 92.94 208 SER A N 1
ATOM 1692 C CA . SER A 1 208 ? 9.858 1.162 0.315 1.00 92.94 208 SER A CA 1
ATOM 1693 C C . SER A 1 208 ? 10.187 1.469 -1.139 1.00 92.94 208 SER A C 1
ATOM 1695 O O . SER A 1 208 ? 11.144 0.925 -1.693 1.00 92.94 208 SER A O 1
ATOM 1697 N N . SER A 1 209 ? 9.450 2.420 -1.723 1.00 89.44 209 SER A N 1
ATOM 1698 C CA . SER A 1 209 ? 9.828 3.067 -2.984 1.00 89.44 209 SER A CA 1
ATOM 1699 C C . SER A 1 209 ? 11.170 3.811 -2.880 1.00 89.44 209 SER A C 1
ATOM 1701 O O . SER A 1 209 ? 11.779 4.184 -3.886 1.00 89.44 209 SER A O 1
ATOM 1703 N N . LEU A 1 210 ? 11.663 3.992 -1.651 1.00 86.19 210 LEU A N 1
ATOM 1704 C CA . LEU A 1 210 ? 12.995 4.466 -1.315 1.00 86.19 210 LEU A CA 1
ATOM 1705 C C . LEU A 1 210 ? 13.752 3.385 -0.542 1.00 86.19 210 LEU A C 1
ATOM 1707 O O . LEU A 1 210 ? 13.782 3.403 0.688 1.00 86.19 210 LEU A O 1
ATOM 1711 N N . PRO A 1 211 ? 14.434 2.481 -1.256 1.00 87.19 211 PRO A N 1
ATOM 1712 C CA . PRO A 1 211 ? 15.268 1.415 -0.702 1.00 87.19 211 PRO A CA 1
ATOM 1713 C C . PRO A 1 211 ? 16.076 1.758 0.557 1.00 87.19 211 PRO A C 1
ATOM 1715 O O . PRO A 1 211 ? 16.212 0.943 1.462 1.00 87.19 211 PRO A O 1
ATOM 1718 N N . ILE A 1 212 ? 16.609 2.978 0.622 1.00 82.38 212 ILE A N 1
ATOM 1719 C CA . ILE A 1 212 ? 17.494 3.454 1.686 1.00 82.38 212 ILE A CA 1
ATOM 1720 C C . ILE A 1 212 ? 16.818 3.593 3.061 1.00 82.38 212 ILE A C 1
ATOM 1722 O O . ILE A 1 212 ? 17.518 3.630 4.072 1.00 82.38 212 ILE A O 1
ATOM 1726 N N . VAL A 1 213 ? 15.483 3.691 3.118 1.00 84.06 213 VAL A N 1
ATOM 1727 C CA . VAL A 1 213 ? 14.752 3.816 4.392 1.00 84.06 213 VAL A CA 1
ATOM 1728 C C . VAL A 1 213 ? 14.342 2.465 4.976 1.00 84.06 213 VAL A C 1
ATOM 1730 O O . VAL A 1 213 ? 13.889 2.405 6.118 1.00 84.06 213 VAL A O 1
ATOM 1733 N N . GLU A 1 214 ? 14.504 1.369 4.237 1.00 90.25 214 GLU A N 1
ATOM 1734 C CA . GLU A 1 214 ? 14.187 0.032 4.741 1.00 90.25 214 GLU A CA 1
ATOM 1735 C C . GLU A 1 214 ? 15.070 -0.338 5.941 1.00 90.25 214 GLU A C 1
ATOM 1737 O O . GLU A 1 214 ? 16.233 0.054 6.042 1.00 90.25 214 GLU A O 1
ATOM 1742 N N . GLY A 1 215 ? 14.492 -1.051 6.907 1.00 89.56 215 GLY A N 1
ATOM 1743 C CA . GLY A 1 215 ? 15.095 -1.316 8.215 1.00 89.56 215 GLY A CA 1
ATOM 1744 C C . GLY A 1 215 ? 15.032 -0.134 9.189 1.00 89.56 215 GLY A C 1
ATOM 1745 O O . GLY A 1 215 ? 15.301 -0.308 10.380 1.00 89.56 215 GLY A O 1
ATOM 1746 N N . SER A 1 216 ? 14.642 1.058 8.726 1.00 88.25 216 SER A N 1
ATOM 1747 C CA . SER A 1 216 ? 14.407 2.206 9.600 1.00 88.25 216 SER A CA 1
ATOM 1748 C C . SER A 1 216 ? 13.054 2.108 10.293 1.00 88.25 216 SER A C 1
ATOM 1750 O O . SER A 1 216 ? 12.130 1.415 9.862 1.00 88.25 216 SER A O 1
ATOM 1752 N N . ARG A 1 217 ? 12.934 2.844 11.396 1.00 90.19 217 ARG A N 1
ATOM 1753 C CA . ARG A 1 217 ? 11.714 2.909 12.188 1.00 90.19 217 ARG A CA 1
ATOM 1754 C C . ARG A 1 217 ? 10.850 4.101 11.763 1.00 90.19 217 ARG A C 1
ATOM 1756 O O . ARG A 1 217 ? 11.307 5.239 11.825 1.00 90.19 217 ARG A O 1
ATOM 1763 N N . LEU A 1 218 ? 9.590 3.846 11.413 1.00 91.69 218 LEU A N 1
ATOM 1764 C CA . LEU A 1 218 ? 8.611 4.862 11.024 1.00 91.69 218 LEU A CA 1
ATOM 1765 C C . LEU A 1 218 ? 8.192 5.749 12.204 1.00 91.69 218 LEU A C 1
ATOM 1767 O O . LEU A 1 218 ? 8.194 6.974 12.086 1.00 91.69 218 LEU A O 1
ATOM 1771 N N . LEU A 1 219 ? 7.816 5.130 13.327 1.00 89.75 219 LEU A N 1
ATOM 1772 C CA . LEU A 1 219 ? 7.316 5.771 14.548 1.00 89.75 219 LEU A CA 1
ATOM 1773 C C . LEU A 1 219 ? 8.081 5.253 15.769 1.00 89.75 219 LEU A C 1
ATOM 1775 O O . LEU A 1 219 ? 8.503 4.103 15.761 1.00 89.75 219 LEU A O 1
ATOM 1779 N N . PRO A 1 220 ? 8.251 6.037 16.847 1.00 86.31 220 PRO A N 1
ATOM 1780 C CA . PRO A 1 220 ? 8.869 5.547 18.078 1.00 86.31 220 PRO A CA 1
ATOM 1781 C C . PRO A 1 220 ? 8.218 4.250 18.596 1.00 86.31 220 PRO A C 1
ATOM 1783 O O . PRO A 1 220 ? 7.027 4.045 18.365 1.00 86.31 220 PRO A O 1
ATOM 1786 N N . PRO A 1 221 ? 8.957 3.399 19.340 1.00 82.94 221 PRO A N 1
ATOM 1787 C CA . PRO A 1 221 ? 8.446 2.107 19.813 1.00 82.94 221 PRO A CA 1
ATOM 1788 C C . PRO A 1 221 ? 7.125 2.189 20.578 1.00 82.94 221 PRO A C 1
ATOM 1790 O O . PRO A 1 221 ? 6.305 1.282 20.487 1.00 82.94 221 PRO A O 1
ATOM 1793 N N . SER A 1 222 ? 6.934 3.291 21.302 1.00 81.62 222 SER A N 1
ATOM 1794 C CA . SER A 1 222 ? 5.687 3.629 21.970 1.00 81.62 222 SER A CA 1
ATOM 1795 C C . SER A 1 222 ? 5.176 4.942 21.403 1.00 81.62 222 SER A C 1
ATOM 1797 O O . SER A 1 222 ? 5.865 5.965 21.453 1.00 81.62 222 SER A O 1
ATOM 1799 N N . VAL A 1 223 ? 3.956 4.913 20.880 1.00 85.25 223 VAL A N 1
ATOM 1800 C CA . VAL A 1 223 ? 3.277 6.081 20.328 1.00 85.25 223 VAL A CA 1
ATOM 1801 C C . VAL A 1 223 ? 1.814 6.051 20.751 1.00 85.25 223 VAL A C 1
ATOM 1803 O O . VAL A 1 223 ? 1.161 5.010 20.711 1.00 85.25 223 VAL A O 1
ATOM 1806 N N . THR A 1 224 ? 1.308 7.201 21.189 1.00 85.62 224 THR A N 1
ATOM 1807 C CA . THR A 1 224 ? -0.116 7.390 21.466 1.00 85.62 224 THR A CA 1
ATOM 1808 C C . THR A 1 224 ? -0.734 8.098 20.278 1.00 85.62 224 THR A C 1
ATOM 1810 O O . THR A 1 224 ? -0.371 9.236 19.964 1.00 85.62 224 THR A O 1
ATOM 1813 N N . ILE A 1 225 ? -1.662 7.406 19.627 1.00 85.69 225 ILE A N 1
ATOM 1814 C CA . ILE A 1 225 ? -2.462 7.945 18.536 1.00 85.69 225 ILE A CA 1
ATOM 1815 C C . ILE A 1 225 ? -3.866 8.192 19.108 1.00 85.69 225 ILE A C 1
ATOM 1817 O O . ILE A 1 225 ? -4.409 7.324 19.795 1.00 85.69 225 ILE A O 1
ATOM 1821 N N . PRO A 1 226 ? -4.417 9.406 18.958 1.00 88.62 226 PRO A N 1
ATOM 1822 C CA . PRO A 1 226 ? -5.716 9.753 19.510 1.00 88.62 226 PRO A CA 1
ATOM 1823 C C . PRO A 1 226 ? -6.854 9.113 18.702 1.00 88.62 226 PRO A C 1
ATOM 1825 O O . PRO A 1 226 ? -6.655 8.587 17.610 1.00 88.62 226 PRO A O 1
ATOM 1828 N N . ALA A 1 227 ? -8.068 9.162 19.251 1.00 89.00 227 ALA A N 1
ATOM 1829 C CA . ALA A 1 227 ? -9.246 8.568 18.628 1.00 89.00 227 ALA A CA 1
ATOM 1830 C C . ALA A 1 227 ? -9.591 9.198 17.263 1.00 89.00 227 ALA A C 1
ATOM 1832 O O . ALA A 1 227 ? -9.191 10.323 16.951 1.00 89.00 227 ALA A O 1
ATOM 1833 N N . ALA A 1 228 ? -10.399 8.491 16.470 1.00 91.12 228 ALA A N 1
ATOM 1834 C CA . ALA A 1 228 ? -10.921 9.002 15.205 1.00 91.12 228 ALA A CA 1
ATOM 1835 C C . ALA A 1 228 ? -11.633 10.360 15.373 1.00 91.12 228 ALA A C 1
ATOM 1837 O O . ALA A 1 228 ? -12.263 10.632 16.396 1.00 91.12 228 ALA A O 1
ATOM 1838 N N . GLY A 1 229 ? -11.520 11.219 14.359 1.00 91.69 229 GLY A N 1
ATOM 1839 C CA . GLY A 1 229 ? -12.053 12.584 14.363 1.00 91.69 229 GLY A CA 1
ATOM 1840 C C . GLY A 1 229 ? -11.144 13.622 15.027 1.00 91.69 229 GLY A C 1
ATOM 1841 O O . GLY A 1 229 ? -11.533 14.784 15.133 1.00 91.69 229 GLY A O 1
ATOM 1842 N N . THR A 1 230 ? -9.944 13.232 15.462 1.00 92.12 230 THR A N 1
ATOM 1843 C CA . THR A 1 230 ? -8.959 14.148 16.050 1.00 92.12 230 THR A CA 1
ATOM 1844 C C . THR A 1 230 ? -7.789 14.410 15.108 1.00 92.12 230 THR A C 1
ATOM 1846 O O . THR A 1 230 ? -7.525 13.651 14.173 1.00 92.12 230 THR A O 1
ATOM 1849 N N . ASP A 1 231 ? -7.093 15.514 15.365 1.00 92.25 231 ASP A N 1
ATOM 1850 C CA . ASP A 1 231 ? -5.828 15.831 14.721 1.00 92.25 231 ASP A CA 1
ATOM 1851 C C . ASP A 1 231 ? -4.660 15.316 15.561 1.00 92.25 231 ASP A C 1
ATOM 1853 O O . ASP A 1 231 ? -4.677 15.376 16.793 1.00 92.25 231 ASP A O 1
ATOM 1857 N N . TRP A 1 232 ? -3.616 14.863 14.881 1.00 91.38 232 TRP A N 1
ATOM 1858 C CA . TRP A 1 232 ? -2.426 14.301 15.489 1.00 91.38 232 TRP A CA 1
ATOM 1859 C C . TRP A 1 232 ? -1.163 14.792 14.786 1.00 91.38 232 TRP A C 1
ATOM 1861 O O . TRP A 1 232 ? -1.095 14.866 13.559 1.00 91.38 232 TRP A O 1
ATOM 1871 N N . SER A 1 233 ? -0.138 15.110 15.571 1.00 89.81 233 SER A N 1
ATOM 1872 C CA . SER A 1 233 ? 1.181 15.471 15.059 1.00 89.81 233 SER A CA 1
ATOM 1873 C C . SER A 1 233 ? 2.178 14.365 15.404 1.00 89.81 233 SER A C 1
ATOM 1875 O O . SER A 1 233 ? 2.332 14.047 16.587 1.00 89.81 233 SER A O 1
ATOM 1877 N N . PRO A 1 234 ? 2.875 13.795 14.406 1.00 87.88 234 PRO A N 1
ATOM 1878 C CA . PRO A 1 234 ? 3.869 12.765 14.641 1.00 87.88 234 PRO A CA 1
ATOM 1879 C C . PRO A 1 234 ? 5.005 13.252 15.554 1.00 87.88 234 PRO A C 1
ATOM 1881 O O . PRO A 1 234 ? 5.427 14.413 15.461 1.00 87.88 234 PRO A O 1
ATOM 1884 N N . PRO A 1 235 ? 5.530 12.384 16.434 1.00 86.19 235 PRO A N 1
ATOM 1885 C CA . PRO A 1 235 ? 6.615 12.735 17.342 1.00 86.19 235 PRO A CA 1
ATOM 1886 C C . PRO A 1 235 ? 7.930 13.041 16.605 1.00 86.19 235 PRO A C 1
ATOM 1888 O O . PRO A 1 235 ? 8.144 12.672 15.449 1.00 86.19 235 PRO A O 1
ATOM 1891 N N . LEU A 1 236 ? 8.857 13.708 17.303 1.00 81.12 236 LEU A N 1
ATOM 1892 C CA . LEU A 1 236 ? 10.213 13.956 16.806 1.00 81.12 236 LEU A CA 1
ATOM 1893 C C . LEU A 1 236 ? 10.873 12.641 16.349 1.00 81.12 236 LEU A C 1
ATOM 1895 O O . LEU A 1 236 ? 10.863 11.661 17.088 1.00 81.12 236 LEU A O 1
ATOM 1899 N N . GLY A 1 237 ? 11.480 12.640 15.160 1.00 74.00 237 GLY A N 1
ATOM 1900 C CA . GLY A 1 237 ? 12.230 11.494 14.638 1.00 74.00 237 GLY A CA 1
ATOM 1901 C C . GLY A 1 237 ? 11.408 10.471 13.849 1.00 74.00 237 GLY A C 1
ATOM 1902 O O . GLY A 1 237 ? 11.999 9.534 13.330 1.00 74.00 237 GLY A O 1
ATOM 1903 N N . SER A 1 238 ? 10.087 10.642 13.711 1.00 81.12 238 SER A N 1
ATOM 1904 C CA . SER A 1 238 ? 9.303 9.811 12.789 1.00 81.12 238 SER A CA 1
ATOM 1905 C C . SER A 1 238 ? 9.510 10.214 11.329 1.00 81.12 238 SER A C 1
ATOM 1907 O O . SER A 1 238 ? 9.576 11.409 11.036 1.00 81.12 238 SER A O 1
ATOM 1909 N N . VAL A 1 239 ? 9.442 9.254 10.406 1.00 77.88 239 VAL A N 1
ATOM 1910 C CA . VAL A 1 239 ? 9.403 9.519 8.951 1.00 77.88 239 VAL A CA 1
ATOM 1911 C C . VAL A 1 239 ? 8.151 10.319 8.560 1.00 77.88 239 VAL A C 1
ATOM 1913 O O . VAL A 1 239 ? 8.203 11.183 7.688 1.00 77.88 239 VAL A O 1
ATOM 1916 N N . LEU A 1 240 ? 7.041 10.135 9.290 1.00 81.00 240 LEU A N 1
ATOM 1917 C CA . LEU A 1 240 ? 5.799 10.899 9.090 1.00 81.00 240 LEU A CA 1
ATOM 1918 C C . LEU A 1 240 ? 5.920 12.392 9.463 1.00 81.00 240 LEU A C 1
ATOM 1920 O O . LEU A 1 240 ? 4.996 13.171 9.208 1.00 81.00 240 LEU A O 1
ATOM 1924 N N . ARG A 1 241 ? 7.025 12.809 10.099 1.00 71.19 241 ARG A N 1
ATOM 1925 C CA . ARG A 1 241 ? 7.197 14.177 10.593 1.00 71.19 241 ARG A CA 1
ATOM 1926 C C . ARG A 1 241 ? 7.679 15.096 9.480 1.00 71.19 241 ARG A C 1
ATOM 1928 O O . ARG A 1 241 ? 8.873 15.270 9.263 1.00 71.19 241 ARG A O 1
ATOM 1935 N N . ASP A 1 242 ? 6.732 15.783 8.857 1.00 67.12 242 ASP A N 1
ATOM 1936 C CA . ASP A 1 242 ? 6.974 17.134 8.356 1.00 67.12 242 ASP A CA 1
ATOM 1937 C C . ASP A 1 242 ? 6.824 18.126 9.521 1.00 67.12 242 ASP A C 1
ATOM 1939 O O . ASP A 1 242 ? 5.944 17.964 10.365 1.00 67.12 242 ASP A O 1
ATOM 1943 N N . THR A 1 243 ? 7.644 19.175 9.577 1.00 62.66 243 THR A N 1
ATOM 1944 C CA . THR A 1 243 ? 7.502 20.256 10.575 1.00 62.66 243 THR A CA 1
ATOM 1945 C C . THR A 1 243 ? 6.126 20.930 10.568 1.00 62.66 243 THR A C 1
ATOM 1947 O O . THR A 1 243 ? 5.762 21.570 11.553 1.00 62.66 243 THR A O 1
ATOM 1950 N N . SER A 1 244 ? 5.362 20.769 9.485 1.00 66.50 244 SER A N 1
ATOM 1951 C CA . SER A 1 244 ? 3.989 21.257 9.341 1.00 66.50 244 SER A CA 1
ATOM 1952 C C . SER A 1 244 ? 2.924 20.151 9.266 1.00 66.50 244 SER A C 1
ATOM 1954 O O . SER A 1 244 ? 1.745 20.466 9.103 1.00 66.50 244 SER A O 1
ATOM 1956 N N . ALA A 1 245 ? 3.304 18.870 9.386 1.00 75.88 245 ALA A N 1
ATOM 1957 C CA . ALA A 1 245 ? 2.371 17.753 9.243 1.00 75.88 245 ALA A CA 1
ATOM 1958 C C . ALA A 1 245 ? 1.406 17.674 10.430 1.00 75.88 245 ALA A C 1
ATOM 1960 O O . ALA A 1 245 ? 1.795 17.418 11.574 1.00 75.88 245 ALA A O 1
ATOM 1961 N N . VAL A 1 246 ? 0.123 17.814 10.119 1.00 87.00 246 VAL A N 1
ATOM 1962 C CA . VAL A 1 246 ? -0.988 17.456 10.998 1.00 87.00 246 VAL A CA 1
ATOM 1963 C C . VAL A 1 246 ? -1.777 16.371 10.287 1.00 87.00 246 VAL A C 1
ATOM 1965 O O . VAL A 1 246 ? -2.154 16.545 9.134 1.00 87.00 246 VAL A O 1
ATOM 1968 N N . TRP A 1 247 ? -2.010 15.250 10.952 1.00 91.94 247 TRP A N 1
ATOM 1969 C CA . TRP A 1 247 ? -2.750 14.111 10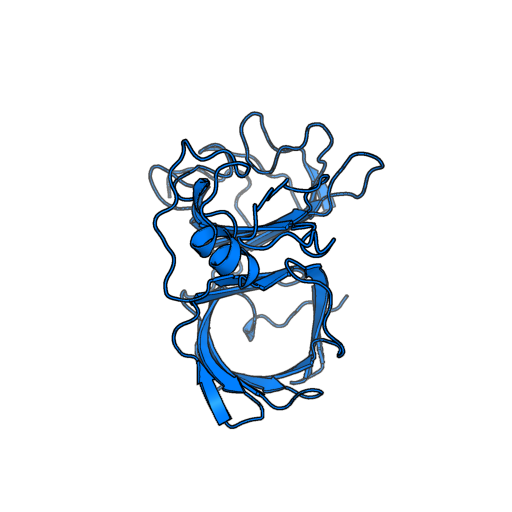.426 1.00 91.94 247 TRP A CA 1
ATOM 1970 C C . TRP A 1 247 ? -4.128 14.060 11.065 1.00 91.94 247 TRP A C 1
ATOM 1972 O O . TRP A 1 247 ? -4.244 14.115 12.285 1.00 91.94 247 TRP A O 1
ATOM 1982 N N . THR A 1 248 ? -5.173 13.937 10.258 1.00 93.69 248 THR A N 1
ATOM 1983 C CA . THR A 1 248 ? -6.518 13.650 10.751 1.00 93.69 248 THR A CA 1
ATOM 1984 C C . THR A 1 248 ? -6.702 12.146 10.841 1.00 93.69 248 THR A C 1
ATOM 1986 O O . THR A 1 248 ? -6.518 11.432 9.852 1.00 93.69 248 THR A O 1
ATOM 1989 N N . ILE A 1 249 ? -7.092 11.678 12.023 1.00 93.56 249 ILE A N 1
ATOM 1990 C CA . ILE A 1 249 ? -7.430 10.279 12.268 1.00 93.56 249 ILE A CA 1
ATOM 1991 C C . ILE A 1 249 ? -8.834 10.015 11.717 1.00 93.56 249 ILE A C 1
ATOM 1993 O O . ILE A 1 249 ? -9.807 10.596 12.200 1.00 93.56 249 ILE A O 1
ATOM 1997 N N . LEU A 1 250 ? -8.948 9.157 10.705 1.00 93.31 250 LEU A N 1
ATOM 1998 C CA . LEU A 1 250 ? -10.225 8.803 10.075 1.00 93.31 250 LEU A CA 1
ATOM 1999 C C . LEU A 1 250 ? -10.821 7.530 10.678 1.00 93.31 250 LEU A C 1
ATOM 2001 O O . LEU A 1 250 ? -12.020 7.468 10.929 1.00 93.31 250 LEU A O 1
ATOM 2005 N N . GLU A 1 251 ? -9.975 6.541 10.956 1.00 91.94 251 GLU A N 1
ATOM 2006 C CA . GLU A 1 251 ? -10.352 5.273 11.581 1.00 91.94 251 GLU A CA 1
ATOM 2007 C C . GLU A 1 251 ? -9.389 4.992 12.731 1.00 91.94 251 GLU A C 1
ATOM 2009 O O . GLU A 1 251 ? -8.187 5.202 12.583 1.00 91.94 251 GLU A O 1
ATOM 2014 N N . HIS A 1 252 ? -9.898 4.523 13.871 1.00 89.00 252 HIS A N 1
ATOM 2015 C CA . HIS A 1 252 ? -9.062 4.132 15.004 1.00 89.00 252 HIS A CA 1
ATOM 2016 C C . HIS A 1 252 ? -9.757 3.061 15.844 1.00 89.00 252 HIS A C 1
ATOM 2018 O O . HIS A 1 252 ? -10.604 3.365 16.683 1.00 89.00 252 HIS A O 1
ATOM 2024 N N . ALA A 1 253 ? -9.359 1.811 15.648 1.00 85.25 253 ALA A N 1
ATOM 2025 C CA . ALA A 1 253 ? -9.783 0.670 16.453 1.00 85.25 253 ALA A CA 1
ATOM 2026 C C . ALA A 1 253 ? -8.647 0.093 17.316 1.00 85.25 253 ALA A C 1
ATOM 2028 O O . ALA A 1 253 ? -8.903 -0.742 18.173 1.00 85.25 253 ALA A O 1
ATOM 2029 N N . TYR A 1 254 ? -7.406 0.566 17.155 1.00 73.81 254 TYR A N 1
ATOM 2030 C CA . TYR A 1 254 ? -6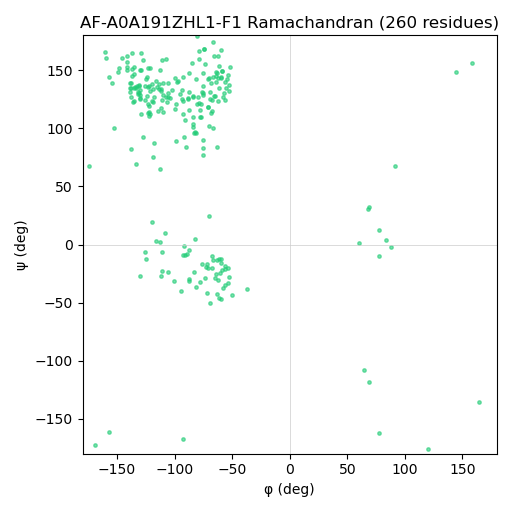.289 0.142 18.001 1.00 73.81 254 TYR A CA 1
ATOM 2031 C C . TYR A 1 254 ? -6.503 0.492 19.488 1.00 73.81 254 TYR A C 1
ATOM 2033 O O . TYR A 1 254 ? -7.163 1.486 19.807 1.00 73.81 254 TYR A O 1
ATOM 2041 N N . PRO A 1 255 ? -5.891 -0.260 20.423 1.00 66.19 255 PRO A N 1
ATOM 2042 C CA . PRO A 1 255 ? -5.733 0.200 21.799 1.00 66.19 255 PRO A CA 1
ATOM 2043 C C . PRO A 1 255 ? -5.004 1.554 21.825 1.00 66.19 255 PRO A C 1
ATOM 2045 O O . PRO A 1 255 ? -4.047 1.756 21.081 1.00 66.19 255 PRO A O 1
ATOM 2048 N N . THR A 1 256 ? -5.423 2.479 22.696 1.00 54.62 256 THR A N 1
ATOM 2049 C CA . THR A 1 256 ? -4.866 3.850 22.801 1.00 54.62 256 THR A CA 1
ATOM 2050 C C . THR A 1 256 ? -3.350 3.884 23.054 1.00 54.62 256 THR A C 1
ATOM 2052 O O . THR A 1 256 ? -2.687 4.884 22.776 1.00 54.62 256 THR A O 1
ATOM 2055 N N . LEU A 1 257 ? -2.787 2.790 23.570 1.00 51.91 257 LEU A N 1
ATOM 2056 C CA . LEU A 1 257 ? -1.354 2.583 23.711 1.00 51.91 257 LEU A CA 1
ATOM 2057 C C . LEU A 1 257 ? -0.929 1.429 22.796 1.00 51.91 257 LEU A C 1
ATOM 2059 O O . LEU A 1 257 ? -1.320 0.283 23.018 1.00 51.91 257 LEU A O 1
ATOM 2063 N N . LEU A 1 258 ? -0.111 1.735 21.790 1.00 56.97 258 LEU A N 1
ATOM 2064 C CA . LEU A 1 258 ? 0.572 0.728 20.984 1.00 56.97 258 LEU 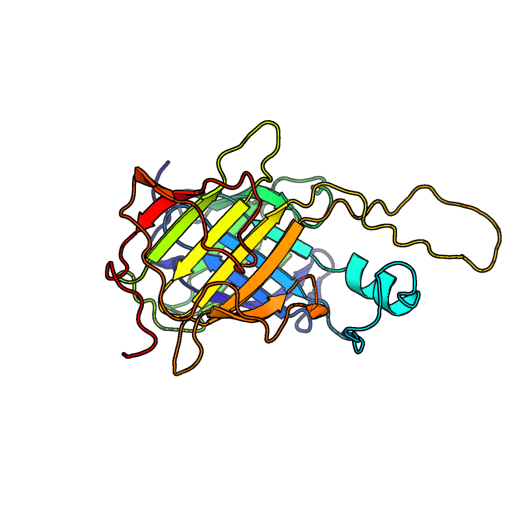A CA 1
ATOM 2065 C C . LEU A 1 258 ? 1.929 0.461 21.626 1.00 56.97 258 LEU A C 1
ATOM 2067 O O . LEU A 1 258 ? 2.884 1.204 21.406 1.00 56.97 258 LEU A O 1
ATOM 2071 N N . THR A 1 259 ? 1.983 -0.540 22.502 1.00 46.22 259 THR A N 1
ATOM 2072 C CA . THR A 1 259 ? 3.229 -1.011 23.114 1.00 46.22 259 THR A CA 1
ATOM 2073 C C . THR A 1 259 ? 3.898 -2.061 22.244 1.00 46.22 259 THR A C 1
ATOM 2075 O O . THR A 1 259 ? 3.232 -2.870 21.605 1.00 46.22 259 THR A O 1
ATOM 2078 N N . ALA A 1 260 ? 5.232 -2.080 22.282 1.00 41.53 260 ALA A N 1
ATOM 2079 C CA . ALA A 1 260 ? 6.057 -3.185 21.786 1.00 41.53 260 ALA A CA 1
ATOM 2080 C C . ALA A 1 260 ? 5.765 -4.524 22.500 1.00 41.53 260 ALA A C 1
ATOM 2082 O O . ALA A 1 260 ? 6.149 -5.588 22.022 1.00 41.53 260 ALA A O 1
ATOM 2083 N N . GLU A 1 261 ? 5.091 -4.472 23.648 1.00 37.66 261 GLU A N 1
ATOM 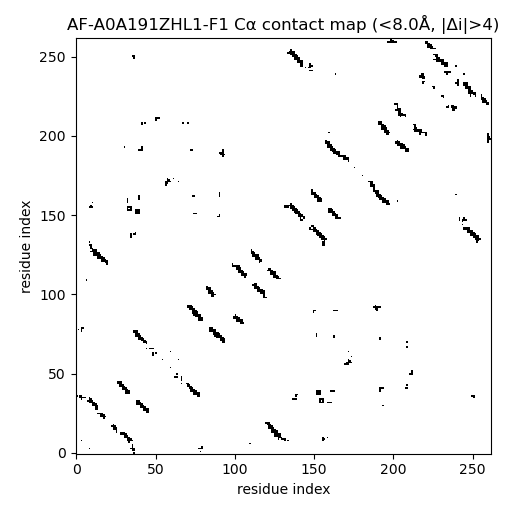2084 C CA . GLU A 1 261 ? 4.642 -5.646 24.384 1.00 37.66 261 GLU A CA 1
ATOM 2085 C C . GLU A 1 261 ? 3.213 -5.987 23.959 1.00 37.66 261 GLU A C 1
ATOM 2087 O O . GLU A 1 261 ? 2.285 -5.199 24.177 1.00 37.66 261 GLU A O 1
ATOM 2092 N N . GLY A 1 262 ? 3.085 -7.135 23.287 1.00 44.00 262 GLY A N 1
ATOM 2093 C CA . GLY A 1 262 ? 1.844 -7.901 23.234 1.00 44.00 262 GLY A CA 1
ATOM 2094 C C . GLY A 1 262 ? 1.611 -8.650 24.537 1.00 44.00 262 GLY A C 1
ATOM 2095 O O . GLY A 1 262 ? 2.610 -8.947 25.230 1.00 44.00 262 GLY A O 1
#

Solvent-accessible surface area (backbone atoms only — not comparable to full-atom values): 14410 Å² total; per-residue (Å²): 132,76,70,38,59,73,84,65,39,26,46,33,32,50,64,34,36,28,44,73,85,67,54,74,46,72,60,50,51,34,42,38,40,29,52,52,66,40,34,33,36,42,36,43,56,61,85,74,72,92,77,58,89,83,55,54,61,58,71,55,53,70,70,53,52,55,54,59,69,63,39,42,34,36,24,34,37,58,48,70,60,88,49,41,37,37,55,47,68,78,39,50,38,50,81,84,68,100,63,79,54,37,30,37,54,48,71,81,54,95,44,35,35,38,38,32,41,74,80,51,60,35,41,36,35,36,36,49,78,58,86,67,38,80,66,25,30,37,28,34,38,35,46,79,46,103,82,25,49,54,33,41,37,35,32,42,55,44,42,34,33,36,36,35,48,50,96,55,68,54,63,62,63,76,83,67,93,75,91,66,89,70,94,79,67,73,43,61,33,39,47,38,40,34,29,38,56,52,48,97,62,23,32,28,25,71,43,40,77,48,67,75,54,41,76,36,55,42,44,64,57,66,50,76,62,74,58,49,82,38,79,44,65,62,58,92,84,22,72,75,44,48,101,64,42,36,28,37,25,72,38,57,43,51,67,62,66,46,57,42,68,129

pLDDT: mean 82.97, std 17.89, range [31.23, 98.69]

Sequence (262 aa):
MSMVPSAYVGLWRRDELVDAQGVRDDTTEVYWLQSHGLYVDLRIPAGRPDFRLDWLVADCPPHHREWLSRQEGFAGVLDVQGDLCHWQRDLDLQPPGAFEDRGRIEFLDQVHMIETGTLVDYVERWRKTTPVNEQRVLAMRMKPSSRARAGVFVAVGNDFMYAIDWQGEIPLRGRDIEGSVSEQSRFRGCEIGYGHIWGSQPWIIERSSLPIVEGSRLLPPSVTIPAAGTDWSPPLGSVLRDTSAVWTILEHAYPTLLTAEG